Protein AF-A0A401MSL8-F1 (afdb_monomer)

Structure (mmCIF, N/CA/C/O backbone):
data_AF-A0A401MSL8-F1
#
_entry.id   AF-A0A401MSL8-F1
#
loop_
_atom_site.group_PDB
_atom_site.id
_atom_site.type_symbol
_atom_site.label_atom_id
_atom_site.label_alt_id
_atom_site.label_comp_id
_atom_site.label_asym_id
_atom_site.label_entity_id
_atom_site.label_seq_id
_atom_site.pdbx_PDB_ins_code
_atom_site.Cartn_x
_atom_site.Cartn_y
_atom_site.Cartn_z
_atom_site.occupancy
_atom_site.B_iso_or_equiv
_atom_site.auth_seq_id
_atom_site.auth_comp_id
_atom_site.auth_asym_id
_atom_site.auth_atom_id
_atom_site.pdbx_PDB_model_num
ATOM 1 N N . MET A 1 1 ? -8.091 51.962 12.876 1.00 48.59 1 MET A N 1
ATOM 2 C CA . MET A 1 1 ? -7.462 50.623 12.934 1.00 48.59 1 MET A CA 1
ATOM 3 C C . MET A 1 1 ? -8.560 49.590 12.753 1.00 48.59 1 MET A C 1
ATOM 5 O O . MET A 1 1 ? -9.440 49.524 13.599 1.00 48.59 1 MET A O 1
ATOM 9 N N . VAL A 1 2 ? -8.563 48.856 11.641 1.00 50.22 2 VAL A N 1
ATOM 10 C CA . VAL A 1 2 ? -9.509 47.748 11.429 1.00 50.22 2 VAL A CA 1
ATOM 11 C C . VAL A 1 2 ? -9.046 46.589 12.312 1.00 50.22 2 VAL A C 1
ATOM 13 O O . VAL A 1 2 ? -7.932 46.100 12.138 1.00 50.22 2 VAL A O 1
ATOM 16 N N . ARG A 1 3 ? -9.850 46.197 13.306 1.00 60.06 3 ARG A N 1
ATOM 17 C CA . ARG A 1 3 ? -9.611 44.966 14.072 1.00 60.06 3 ARG A CA 1
ATOM 18 C C . ARG A 1 3 ? -10.066 43.795 13.205 1.00 60.06 3 ARG A C 1
ATOM 20 O O . ARG A 1 3 ? -11.254 43.667 12.941 1.00 60.06 3 ARG A O 1
ATOM 27 N N . LEU A 1 4 ? -9.113 42.997 12.737 1.00 72.25 4 LEU A N 1
ATOM 28 C CA . LEU A 1 4 ? -9.381 41.724 12.071 1.00 72.25 4 LEU A CA 1
ATOM 29 C C . LEU A 1 4 ? -9.685 40.672 13.140 1.00 72.25 4 LEU A C 1
ATOM 31 O O . LEU A 1 4 ? -8.917 40.542 14.096 1.00 72.25 4 LEU A O 1
ATOM 35 N N . ASP A 1 5 ? -10.793 39.953 12.982 1.00 77.12 5 ASP A N 1
ATOM 36 C CA . ASP A 1 5 ? -11.090 38.786 13.807 1.00 77.12 5 ASP A CA 1
ATOM 37 C C . ASP A 1 5 ? -10.278 37.583 13.303 1.00 77.12 5 ASP A C 1
ATOM 39 O O . ASP A 1 5 ? -10.291 37.274 12.113 1.00 77.12 5 ASP A O 1
ATOM 43 N N . LEU A 1 6 ? -9.536 36.941 14.207 1.00 78.06 6 LEU A N 1
ATOM 44 C CA . LEU A 1 6 ? -8.686 35.770 13.944 1.00 78.06 6 LEU A CA 1
ATOM 45 C C . LEU A 1 6 ? -9.125 34.562 14.786 1.00 78.06 6 LEU A C 1
ATOM 47 O O . LEU A 1 6 ? -8.328 33.663 15.047 1.00 78.06 6 LEU A O 1
ATOM 51 N N . SER A 1 7 ? -10.379 34.549 15.240 1.00 79.25 7 SER A N 1
ATOM 52 C CA . SER A 1 7 ? -10.971 33.470 16.040 1.00 79.25 7 SER A CA 1
ATOM 53 C C . SER A 1 7 ? -10.925 32.095 15.356 1.00 79.25 7 SER A C 1
ATOM 55 O O . SER A 1 7 ? -10.785 31.084 16.041 1.00 79.25 7 SER A O 1
ATOM 57 N N . PHE A 1 8 ? -10.958 32.058 14.021 1.00 79.38 8 PHE A N 1
ATOM 58 C CA . PHE A 1 8 ? -10.880 30.838 13.205 1.00 79.38 8 PHE A CA 1
ATOM 59 C C . PHE A 1 8 ? -9.462 30.243 13.093 1.00 79.38 8 PHE A C 1
ATOM 61 O O . PHE A 1 8 ? -9.275 29.164 12.541 1.00 79.38 8 PHE A O 1
ATOM 68 N N . VAL A 1 9 ? -8.433 30.940 13.585 1.00 81.38 9 VAL A N 1
ATOM 69 C CA . VAL A 1 9 ? -7.034 30.570 13.349 1.00 81.38 9 VAL A CA 1
ATOM 70 C C . VAL A 1 9 ? -6.521 29.600 14.424 1.00 81.38 9 VAL A C 1
ATOM 72 O O . VAL A 1 9 ? -6.636 29.884 15.621 1.00 81.38 9 VAL A O 1
ATOM 75 N N . PRO A 1 10 ? -5.826 28.507 14.047 1.00 80.44 10 PRO A N 1
ATOM 76 C CA . PRO A 1 10 ? -5.174 27.630 15.013 1.00 80.44 10 PRO A CA 1
ATOM 77 C C . PRO A 1 10 ? -4.158 28.377 15.889 1.00 80.44 10 PRO A C 1
ATOM 79 O O . PRO A 1 10 ? -3.337 29.160 15.406 1.00 80.44 10 PRO A O 1
ATOM 82 N N . LYS A 1 11 ? -4.125 28.068 17.193 1.00 79.25 11 LYS A N 1
ATOM 83 C CA . LYS A 1 11 ? -3.260 28.749 18.183 1.00 79.25 11 LYS A CA 1
ATOM 84 C C . LYS A 1 11 ? -1.768 28.769 17.815 1.00 79.25 11 LYS A C 1
ATOM 86 O O . LYS A 1 11 ? -1.044 29.666 18.246 1.00 79.25 11 LYS A O 1
ATOM 91 N N . MET A 1 12 ? -1.299 27.795 17.032 1.00 79.94 12 MET A N 1
ATOM 92 C CA . MET A 1 12 ? 0.085 27.742 16.546 1.00 79.94 12 MET A CA 1
ATOM 93 C C . MET A 1 12 ? 0.407 28.871 15.559 1.00 79.94 12 MET A C 1
ATOM 95 O O . MET A 1 12 ? 1.480 29.464 15.647 1.00 79.94 12 MET A O 1
ATOM 99 N N . TRP A 1 13 ? -0.530 29.220 14.675 1.00 82.75 13 TRP A N 1
ATOM 100 C CA . TRP A 1 13 ? -0.355 30.282 13.684 1.00 82.75 13 TRP A CA 1
ATOM 101 C C . TRP A 1 13 ? -0.379 31.676 14.308 1.00 82.75 13 TRP A C 1
ATOM 103 O O . TRP A 1 13 ? 0.404 32.534 13.903 1.00 82.75 13 TRP A O 1
ATOM 113 N N . LEU A 1 14 ? -1.190 31.887 15.352 1.00 80.38 14 LEU A N 1
ATOM 114 C CA . LEU A 1 14 ? -1.257 33.170 16.064 1.00 80.38 14 LEU A CA 1
ATOM 115 C C . LEU A 1 14 ? 0.124 33.628 16.566 1.00 80.38 14 LEU A C 1
ATOM 117 O O . LEU A 1 14 ? 0.449 34.809 16.483 1.00 80.38 14 LEU A O 1
ATOM 121 N N . LYS A 1 15 ? 0.987 32.703 17.006 1.00 79.31 15 LYS A N 1
ATOM 122 C CA . LYS A 1 15 ? 2.356 33.023 17.461 1.00 79.31 15 LYS A CA 1
ATOM 123 C C . LYS A 1 15 ? 3.287 33.506 16.343 1.00 79.31 15 LYS A C 1
ATOM 125 O O . LYS A 1 15 ? 4.283 34.166 16.632 1.00 79.31 15 LYS A O 1
ATOM 130 N N . THR A 1 16 ? 2.993 33.143 15.100 1.00 81.06 16 THR A N 1
ATOM 131 C CA . THR A 1 16 ? 3.842 33.395 13.926 1.00 81.06 16 THR A CA 1
ATOM 132 C C . THR A 1 16 ? 3.355 34.601 13.123 1.00 81.06 16 THR A C 1
ATOM 134 O O . THR A 1 16 ? 4.139 35.277 12.462 1.00 81.06 16 THR A O 1
ATOM 137 N N . VAL A 1 17 ? 2.053 34.883 13.179 1.00 81.19 17 VAL A N 1
ATOM 138 C CA . VAL A 1 17 ? 1.407 35.945 12.403 1.00 81.19 17 VAL A CA 1
ATOM 139 C C . VAL A 1 17 ? 1.597 37.327 13.041 1.00 81.19 17 VAL A C 1
ATOM 141 O O . VAL A 1 17 ? 1.712 38.316 12.314 1.00 81.19 17 VAL A O 1
ATOM 144 N N . TYR A 1 18 ? 1.688 37.418 14.372 1.00 80.88 18 TYR A N 1
ATOM 145 C CA . TYR A 1 18 ? 2.034 38.669 15.054 1.00 80.88 18 TYR A CA 1
ATOM 146 C C . TYR A 1 18 ? 3.541 38.943 15.008 1.00 80.88 18 TYR A C 1
ATOM 148 O O . TYR A 1 18 ? 4.363 38.064 15.270 1.00 80.88 18 TYR A O 1
ATOM 156 N N . SER A 1 19 ? 3.909 40.191 14.708 1.00 75.19 19 SER A N 1
ATOM 157 C CA . SER A 1 19 ? 5.300 40.639 14.763 1.00 75.19 19 SER A CA 1
ATOM 158 C C . SER A 1 19 ? 5.809 40.641 16.204 1.00 75.19 19 SER A C 1
ATOM 160 O O . SER A 1 19 ? 5.165 41.183 17.102 1.00 75.19 19 SER A O 1
ATOM 162 N N . ARG A 1 20 ? 7.000 40.070 16.421 1.00 70.12 20 ARG A N 1
ATOM 163 C CA . ARG A 1 20 ? 7.704 40.136 17.714 1.00 70.12 20 ARG A CA 1
ATOM 164 C C . ARG A 1 20 ? 8.307 41.516 17.981 1.00 70.12 20 ARG A C 1
ATOM 166 O O . ARG A 1 20 ? 8.498 41.880 19.133 1.00 70.12 20 ARG A O 1
ATOM 173 N N . GLU A 1 21 ? 8.607 42.263 16.921 1.00 69.75 21 GLU A N 1
ATOM 174 C CA . GLU A 1 21 ? 9.302 43.555 16.983 1.00 69.75 21 GLU A CA 1
ATOM 175 C C . GLU A 1 21 ? 8.329 44.734 17.124 1.00 69.75 21 GLU A C 1
ATOM 177 O O . GLU A 1 21 ? 8.700 45.792 17.621 1.00 69.75 21 GLU A O 1
ATOM 182 N N . GLN A 1 22 ? 7.072 44.554 16.703 1.00 70.81 22 GLN A N 1
ATOM 183 C CA . GLN A 1 22 ? 6.029 45.581 16.753 1.00 70.81 22 GLN A CA 1
ATOM 184 C C . GLN A 1 22 ? 4.733 44.990 17.326 1.00 70.81 22 GLN A C 1
ATOM 186 O O . GLN A 1 22 ? 3.963 44.363 16.589 1.00 70.81 22 GLN A O 1
ATOM 191 N N . PRO A 1 23 ? 4.475 45.180 18.635 1.00 66.50 23 PRO A N 1
ATOM 192 C CA . PRO A 1 23 ? 3.291 44.646 19.297 1.00 66.50 23 PRO A CA 1
ATOM 193 C C . PRO A 1 23 ? 2.007 45.123 18.606 1.00 66.50 23 PRO A C 1
ATOM 195 O O . PRO A 1 23 ? 1.761 46.320 18.485 1.00 66.50 23 PRO A O 1
ATOM 198 N N . GLY A 1 24 ? 1.184 44.178 18.143 1.00 69.44 24 GLY A N 1
ATOM 199 C CA . GLY A 1 24 ? -0.101 44.460 17.493 1.00 69.44 24 GLY A CA 1
ATOM 200 C C . GLY A 1 24 ? -0.063 44.597 15.966 1.00 69.44 24 GLY A C 1
ATOM 201 O O . GLY A 1 24 ? -1.125 44.740 15.362 1.00 69.44 24 GLY A O 1
ATOM 202 N N . MET A 1 25 ? 1.109 44.501 15.325 1.00 76.00 25 MET A N 1
ATOM 203 C CA . MET A 1 25 ? 1.209 44.451 13.862 1.00 76.00 25 MET A CA 1
ATOM 204 C C . MET A 1 25 ? 1.305 43.021 13.321 1.00 76.00 25 MET A C 1
ATOM 206 O O . MET A 1 25 ? 2.023 42.179 13.860 1.00 76.00 25 MET A O 1
ATOM 210 N N . LEU A 1 26 ? 0.592 42.759 12.222 1.00 81.00 26 LEU A N 1
ATOM 211 C CA . LEU A 1 26 ? 0.591 41.473 11.522 1.00 81.00 26 LEU A CA 1
ATOM 212 C C . LEU A 1 26 ? 1.710 41.434 10.475 1.00 81.00 26 LEU A C 1
ATOM 214 O O . LEU A 1 26 ? 1.871 42.367 9.684 1.00 81.00 26 LEU A O 1
ATOM 218 N N . VAL A 1 27 ? 2.453 40.329 10.413 1.00 84.69 27 VAL A N 1
ATOM 219 C CA . VAL A 1 27 ? 3.421 40.097 9.338 1.00 84.69 27 VAL A CA 1
ATOM 220 C C . VAL A 1 27 ? 2.672 39.589 8.111 1.00 84.69 27 VAL A C 1
ATOM 222 O O . VAL A 1 27 ? 2.311 38.416 8.034 1.00 84.69 27 VAL A O 1
ATOM 225 N N . ARG A 1 28 ? 2.477 40.470 7.124 1.00 83.06 28 ARG A N 1
ATOM 226 C CA . ARG A 1 28 ? 1.664 40.218 5.921 1.00 83.06 28 ARG A CA 1
ATOM 227 C C . ARG A 1 28 ? 1.914 38.857 5.259 1.00 83.06 28 ARG A C 1
ATOM 229 O O . ARG A 1 28 ? 0.960 38.145 4.989 1.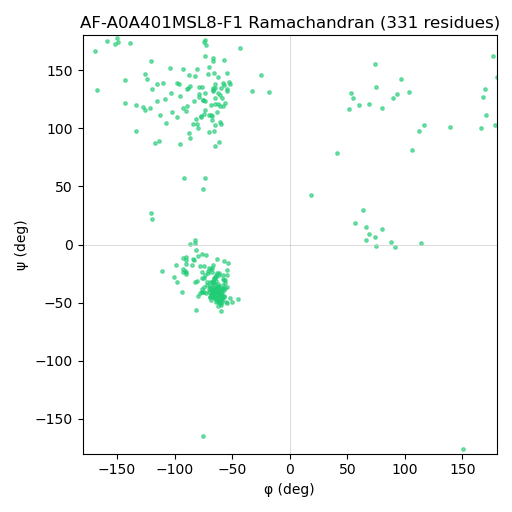00 83.06 28 ARG A O 1
ATOM 236 N N . ARG A 1 29 ? 3.177 38.467 5.050 1.00 85.88 29 ARG A N 1
ATOM 237 C CA . ARG A 1 29 ? 3.521 37.179 4.410 1.00 85.88 29 ARG A CA 1
ATOM 238 C C . ARG A 1 29 ? 3.040 35.963 5.207 1.00 85.88 29 ARG A C 1
ATOM 240 O O . ARG A 1 29 ? 2.562 35.001 4.620 1.00 85.88 29 ARG A O 1
ATOM 247 N N . HIS A 1 30 ? 3.165 36.007 6.533 1.00 85.31 30 HIS A N 1
ATOM 248 C CA . HIS A 1 30 ? 2.724 34.915 7.404 1.00 85.31 30 HIS A CA 1
ATOM 249 C C . HIS A 1 30 ? 1.203 34.892 7.522 1.00 85.31 30 HIS A C 1
ATOM 251 O O . HIS A 1 30 ? 0.615 33.819 7.538 1.00 85.31 30 HIS A O 1
ATOM 257 N N . PHE A 1 31 ? 0.574 36.068 7.552 1.00 85.88 31 PHE A N 1
ATOM 258 C CA . PHE A 1 31 ? -0.877 36.191 7.516 1.00 85.88 31 PHE A CA 1
ATOM 259 C C . PHE A 1 31 ? -1.464 35.618 6.218 1.00 85.88 31 PHE A C 1
ATOM 261 O O . PHE A 1 31 ? -2.360 34.789 6.280 1.00 85.88 31 PHE A O 1
ATOM 268 N N . GLU A 1 32 ? -0.929 35.990 5.052 1.00 88.81 32 GLU A N 1
ATOM 269 C CA . GLU A 1 32 ? -1.379 35.456 3.758 1.00 88.81 32 GLU A CA 1
ATOM 270 C C . GLU A 1 32 ? -1.212 33.928 3.697 1.00 88.81 32 GLU A C 1
ATOM 272 O O . GLU A 1 32 ? -2.160 33.223 3.363 1.00 88.81 32 GLU A O 1
ATOM 277 N N . ALA A 1 33 ? -0.047 33.401 4.097 1.00 87.69 33 ALA A N 1
ATOM 278 C CA . ALA A 1 33 ? 0.193 31.956 4.140 1.00 87.69 33 ALA A CA 1
ATOM 279 C C . ALA A 1 33 ? -0.773 31.223 5.087 1.00 87.69 33 ALA A C 1
ATOM 281 O O . ALA A 1 33 ? -1.278 30.157 4.744 1.00 87.69 33 ALA A O 1
ATOM 282 N N . MET A 1 34 ? -1.061 31.810 6.250 1.00 88.44 34 MET A N 1
ATOM 283 C CA . MET A 1 34 ? -2.032 31.283 7.206 1.00 88.44 34 MET A CA 1
ATOM 284 C C . MET A 1 34 ? -3.447 31.260 6.621 1.00 88.44 34 MET A C 1
ATOM 286 O O . MET A 1 34 ? -4.126 30.246 6.751 1.00 88.44 34 MET A O 1
ATOM 290 N N . VAL A 1 35 ? -3.895 32.347 5.979 1.00 88.50 35 VAL A N 1
ATOM 291 C CA . VAL A 1 35 ? -5.228 32.412 5.358 1.00 88.50 35 VAL A CA 1
ATOM 292 C C . VAL A 1 35 ? -5.367 31.334 4.286 1.00 88.50 35 VAL A C 1
ATOM 294 O O . VAL A 1 35 ? -6.367 30.625 4.278 1.00 88.50 35 VAL A O 1
ATOM 297 N N . PHE A 1 36 ? -4.359 31.158 3.425 1.00 89.50 36 PHE A N 1
ATOM 298 C CA . PHE A 1 36 ? -4.385 30.095 2.417 1.00 89.50 36 PHE A CA 1
ATOM 299 C C . PHE A 1 36 ? -4.369 28.699 3.036 1.00 89.50 36 PHE A C 1
ATOM 301 O O . PHE A 1 36 ? -5.084 27.831 2.553 1.00 89.50 36 PHE A O 1
ATOM 308 N N . ALA A 1 37 ? -3.599 28.480 4.104 1.00 86.69 37 ALA A N 1
ATOM 309 C CA . ALA A 1 37 ? -3.594 27.198 4.801 1.00 86.69 37 ALA A CA 1
ATOM 310 C C . ALA A 1 37 ? -4.971 26.879 5.401 1.00 86.69 37 ALA A C 1
ATOM 312 O O . ALA A 1 37 ? -5.471 25.781 5.194 1.00 86.69 37 ALA A O 1
ATOM 313 N N . CYS A 1 38 ? -5.609 27.845 6.071 1.00 86.31 38 CYS A N 1
ATOM 314 C CA . CYS A 1 38 ? -6.959 27.656 6.608 1.00 86.31 38 CYS A CA 1
ATOM 315 C C . CYS A 1 38 ? -7.956 27.396 5.473 1.00 86.31 38 CYS A C 1
ATOM 317 O O . CYS A 1 38 ? -8.695 26.429 5.534 1.00 86.31 38 CYS A O 1
ATOM 319 N N . LEU A 1 39 ? -7.919 28.183 4.393 1.00 88.69 39 LEU A N 1
ATOM 320 C CA . LEU A 1 39 ? -8.809 27.988 3.246 1.00 88.69 39 LEU A CA 1
ATOM 321 C C . LEU A 1 39 ? -8.661 26.598 2.613 1.00 88.69 39 LEU A C 1
ATOM 323 O O . LEU A 1 39 ? -9.658 25.999 2.233 1.00 88.69 39 LEU A O 1
ATOM 327 N N . VAL A 1 40 ? -7.435 26.087 2.483 1.00 87.44 40 VAL A N 1
ATOM 328 C CA . VAL A 1 40 ? -7.197 24.737 1.951 1.00 87.44 40 VAL A CA 1
ATOM 329 C C . VAL A 1 40 ? -7.819 23.673 2.851 1.00 87.44 40 VAL A C 1
ATOM 331 O O . VAL A 1 40 ? -8.396 22.724 2.330 1.00 87.44 40 VAL A O 1
ATOM 334 N N . GLU A 1 41 ? -7.731 23.831 4.169 1.00 84.44 41 GLU A N 1
ATOM 335 C CA . GLU A 1 41 ? -8.361 22.904 5.112 1.00 84.44 41 GLU A CA 1
ATOM 336 C C . GLU A 1 41 ? -9.892 22.997 5.059 1.00 84.44 41 GLU A C 1
ATOM 338 O O . GLU A 1 41 ? -10.548 21.973 4.925 1.00 84.44 41 GLU A O 1
ATOM 343 N N . GLU A 1 42 ? -10.475 24.195 5.016 1.00 84.69 42 GLU A N 1
ATOM 344 C CA . GLU A 1 42 ? -11.933 24.362 4.885 1.00 84.69 42 GLU A CA 1
ATOM 345 C C . GLU A 1 42 ? -12.478 23.802 3.555 1.00 84.69 42 GLU A C 1
ATOM 347 O O . GLU A 1 42 ? -13.557 23.212 3.510 1.00 84.69 42 GLU A O 1
ATOM 352 N N . LEU A 1 43 ? -11.715 23.939 2.462 1.00 85.44 43 LEU A N 1
ATOM 353 C CA . LEU A 1 43 ? -12.036 23.320 1.168 1.00 85.44 43 LEU A CA 1
ATOM 354 C C . LEU A 1 43 ? -11.959 21.790 1.226 1.00 85.44 43 LEU A C 1
ATOM 356 O O . LEU A 1 43 ? -12.706 21.113 0.524 1.00 85.44 43 LEU A O 1
ATOM 360 N N . ARG A 1 44 ? -11.048 21.238 2.033 1.00 81.62 44 ARG A N 1
ATOM 361 C CA . ARG A 1 44 ? -10.915 19.789 2.244 1.00 81.62 44 ARG A CA 1
ATOM 362 C C . ARG A 1 44 ? -12.028 19.233 3.123 1.00 81.62 44 ARG A C 1
ATOM 364 O O . ARG A 1 44 ? -12.541 18.164 2.814 1.00 81.62 44 ARG A O 1
ATOM 371 N N . CYS A 1 45 ? -12.411 19.954 4.175 1.00 80.56 45 CYS A N 1
ATOM 372 C CA . CYS A 1 45 ? -13.536 19.602 5.042 1.00 80.56 45 CYS A CA 1
ATOM 373 C C . CYS A 1 45 ? -14.888 19.719 4.320 1.00 80.56 45 CYS A C 1
ATOM 375 O O . CYS A 1 45 ? -15.862 19.097 4.737 1.00 80.56 45 CYS A O 1
ATOM 377 N N . GLY A 1 46 ? -14.947 20.485 3.225 1.00 77.62 46 GLY A N 1
ATOM 378 C CA . GLY A 1 46 ? -16.176 20.729 2.470 1.00 77.62 46 GLY A CA 1
ATOM 379 C C . GLY A 1 46 ? -17.073 21.804 3.090 1.00 77.62 46 GLY A C 1
ATOM 380 O O . GLY A 1 46 ? -18.227 21.928 2.681 1.00 77.62 46 GLY A O 1
ATOM 381 N N . ASP A 1 47 ? -16.549 22.578 4.048 1.00 82.06 47 ASP A N 1
ATOM 382 C CA . ASP A 1 47 ? -17.220 23.729 4.670 1.00 82.06 47 ASP A CA 1
ATOM 383 C C . ASP A 1 47 ? -17.210 24.956 3.744 1.00 82.06 47 ASP A C 1
ATOM 385 O O . ASP A 1 47 ? -18.120 25.789 3.761 1.00 82.06 47 ASP A O 1
ATOM 389 N N . VAL A 1 48 ? -16.193 25.048 2.880 1.00 86.44 48 VAL A N 1
ATOM 390 C CA . VAL A 1 48 ? -16.115 26.025 1.791 1.00 86.44 48 VAL A CA 1
ATOM 391 C C . VAL A 1 48 ? -16.152 25.287 0.461 1.00 86.44 48 VAL A C 1
ATOM 393 O O . VAL A 1 48 ? -15.479 24.279 0.274 1.00 86.44 48 VAL A O 1
ATOM 396 N N . ALA A 1 49 ? -16.904 25.831 -0.492 1.00 85.75 49 ALA A N 1
ATOM 397 C CA . ALA A 1 49 ? -16.985 25.315 -1.849 1.00 85.75 49 ALA A CA 1
ATOM 398 C C . ALA A 1 49 ? -16.631 26.400 -2.869 1.00 85.75 49 ALA A C 1
ATOM 400 O O . ALA A 1 49 ? -17.002 27.571 -2.730 1.00 85.75 49 ALA A O 1
ATOM 401 N N . VAL A 1 50 ? -15.942 26.002 -3.936 1.00 86.06 50 VAL A N 1
ATOM 402 C CA . VAL A 1 50 ? -15.659 26.860 -5.086 1.00 86.06 50 VAL A CA 1
ATOM 403 C C . VAL A 1 50 ? -16.753 26.663 -6.126 1.00 86.06 50 VAL A C 1
ATOM 405 O O . VAL A 1 50 ? -16.929 25.583 -6.691 1.00 86.06 50 VAL A O 1
ATOM 408 N N . ILE A 1 51 ? -17.490 27.735 -6.411 1.00 85.62 51 ILE A N 1
ATOM 409 C CA . ILE A 1 51 ? -18.559 27.721 -7.413 1.00 85.62 51 ILE A CA 1
ATOM 410 C C . ILE A 1 51 ? -17.965 27.356 -8.782 1.00 85.62 51 ILE A C 1
ATOM 412 O O . ILE A 1 51 ? -17.120 28.075 -9.311 1.00 85.62 51 ILE A O 1
ATOM 416 N N . GLY A 1 52 ? -18.436 26.249 -9.362 1.00 81.44 52 GLY A N 1
ATOM 417 C CA . GLY A 1 52 ? -18.007 25.761 -10.676 1.00 81.44 52 GLY A CA 1
ATOM 418 C C . GLY A 1 52 ? -16.784 24.837 -10.668 1.00 81.44 52 GLY A C 1
ATOM 419 O O . GLY A 1 52 ? -16.357 24.425 -11.743 1.00 81.44 52 GLY A O 1
ATOM 420 N N . ALA A 1 53 ? -16.224 24.499 -9.501 1.00 81.56 53 ALA A N 1
ATOM 421 C CA . ALA A 1 53 ? -15.217 23.445 -9.391 1.00 81.56 53 ALA A CA 1
ATOM 422 C C . ALA A 1 53 ? -15.875 22.056 -9.330 1.00 81.56 53 ALA A C 1
ATOM 424 O O . ALA A 1 53 ? -16.943 21.910 -8.739 1.00 81.56 53 ALA A O 1
ATOM 425 N N . GLU A 1 54 ? -15.225 21.046 -9.915 1.00 73.56 54 GLU A N 1
ATOM 426 C CA . GLU A 1 54 ? -15.643 19.639 -9.793 1.00 73.56 54 GLU A CA 1
ATOM 427 C C . GLU A 1 54 ? -15.147 19.041 -8.466 1.00 73.56 54 GLU A C 1
ATOM 429 O O . GLU A 1 54 ? -15.958 18.626 -7.647 1.00 73.56 54 GLU A O 1
ATOM 434 N N . ASP A 1 55 ? -13.834 19.088 -8.206 1.00 74.56 55 ASP A N 1
ATOM 435 C CA . ASP A 1 55 ? -13.219 18.447 -7.027 1.00 74.56 55 ASP A CA 1
ATOM 436 C C . ASP A 1 55 ? -13.467 19.188 -5.697 1.00 74.56 55 ASP A C 1
ATOM 438 O O . ASP A 1 55 ? -13.494 18.572 -4.638 1.00 74.56 55 ASP A O 1
ATOM 442 N N . TYR A 1 56 ? -13.643 20.514 -5.744 1.00 79.19 56 TYR A N 1
ATOM 443 C CA . TYR A 1 56 ? -13.893 21.378 -4.573 1.00 79.19 56 TYR A CA 1
ATOM 444 C C . TYR A 1 56 ? -15.229 22.122 -4.695 1.00 79.19 56 TYR A C 1
ATOM 446 O O . TYR A 1 56 ? -15.379 23.254 -4.227 1.00 79.19 56 TYR A O 1
ATOM 454 N N . GLY A 1 57 ? -16.164 21.530 -5.436 1.00 81.56 57 GLY A N 1
ATOM 455 C CA . GLY A 1 57 ? -17.504 22.061 -5.626 1.00 81.56 57 GLY A CA 1
ATOM 456 C C . GLY A 1 57 ? -18.383 21.892 -4.391 1.00 81.56 57 GLY A C 1
ATOM 457 O O . GLY A 1 57 ? -18.008 21.288 -3.390 1.00 81.56 57 GLY A O 1
ATOM 458 N N . ASP A 1 58 ? -19.594 22.431 -4.479 1.00 82.12 58 ASP A N 1
ATOM 459 C CA . ASP A 1 58 ? -20.623 22.226 -3.464 1.00 82.12 58 ASP A CA 1
ATOM 460 C C . ASP A 1 58 ? -21.112 20.772 -3.525 1.00 82.12 58 ASP A C 1
ATOM 462 O O . ASP A 1 58 ? -21.955 20.415 -4.355 1.00 82.12 58 ASP A O 1
ATOM 466 N N . TRP A 1 59 ? -20.551 19.928 -2.659 1.00 79.19 59 TRP A N 1
ATOM 467 C CA . TRP A 1 59 ? -20.848 18.498 -2.603 1.00 79.19 59 TRP A CA 1
ATOM 468 C C . TRP A 1 59 ? -22.321 18.220 -2.277 1.00 79.19 59 TRP A C 1
ATOM 470 O O . TRP A 1 59 ? -22.852 17.188 -2.687 1.00 79.19 59 TRP A O 1
ATOM 480 N N . THR A 1 60 ? -23.027 19.150 -1.619 1.00 79.50 60 THR A N 1
ATOM 481 C CA . THR A 1 60 ? -24.457 18.983 -1.311 1.00 79.50 60 THR A CA 1
ATOM 482 C C . THR A 1 60 ? -25.312 18.926 -2.576 1.00 79.50 60 THR A C 1
ATOM 484 O O . THR A 1 60 ? -26.337 18.249 -2.598 1.00 79.50 60 THR A O 1
ATOM 487 N N . ARG A 1 61 ? -24.853 19.539 -3.676 1.00 80.69 61 ARG A N 1
ATOM 488 C CA . ARG A 1 61 ? -25.506 19.449 -4.994 1.00 80.69 61 ARG A CA 1
ATOM 489 C C . ARG A 1 61 ? -25.302 18.104 -5.679 1.00 80.69 61 ARG A C 1
ATOM 491 O O . ARG A 1 61 ? -26.027 17.797 -6.621 1.00 80.69 61 ARG A O 1
ATOM 498 N N . MET A 1 62 ? -24.310 17.329 -5.244 1.00 76.62 62 MET A N 1
ATOM 499 C CA . MET A 1 62 ? -24.075 15.968 -5.730 1.00 76.62 62 MET A CA 1
ATOM 500 C C . MET A 1 62 ? -24.954 14.943 -5.007 1.00 76.62 62 MET A C 1
ATOM 502 O O . MET A 1 62 ? -25.064 13.804 -5.461 1.00 76.62 62 MET A O 1
ATOM 506 N N . LEU A 1 63 ? -25.586 15.329 -3.894 1.00 82.38 63 LEU A N 1
ATOM 507 C CA . LEU A 1 63 ? -26.533 14.482 -3.186 1.00 82.38 63 LEU A CA 1
ATOM 508 C C . LEU A 1 63 ? -27.911 14.512 -3.848 1.00 82.38 63 LEU A C 1
ATOM 510 O O . LEU A 1 63 ? -28.341 15.504 -4.437 1.00 82.38 63 LEU A O 1
ATOM 514 N N . LEU A 1 64 ? -28.634 13.404 -3.705 1.00 83.56 64 LEU A N 1
ATOM 515 C CA . LEU A 1 64 ? -30.045 13.346 -4.059 1.00 83.56 64 LEU A CA 1
ATOM 516 C C . LEU A 1 64 ? -30.849 14.256 -3.113 1.00 83.56 64 LEU A C 1
ATOM 518 O O . LEU A 1 64 ? -30.672 14.157 -1.894 1.00 83.56 64 LEU A O 1
ATOM 522 N N . PRO A 1 65 ? -31.757 15.096 -3.645 1.00 87.31 65 PRO A N 1
ATOM 523 C CA . PRO A 1 65 ? -32.692 15.856 -2.824 1.00 87.31 65 PRO A CA 1
ATOM 524 C C . PRO A 1 65 ? -33.485 14.936 -1.896 1.00 87.31 65 PRO A C 1
ATOM 526 O O . PRO A 1 65 ? -33.798 13.794 -2.257 1.00 87.31 65 PRO A O 1
ATOM 529 N N . TRP A 1 66 ? -33.829 15.435 -0.709 1.00 85.00 66 TRP A N 1
ATOM 530 C CA . TRP A 1 66 ? -34.485 14.630 0.322 1.00 85.00 66 TRP A CA 1
ATOM 531 C C . TRP A 1 66 ? -35.802 14.016 -0.168 1.00 85.00 66 TRP A C 1
ATOM 533 O O . TRP A 1 66 ? -36.083 12.853 0.111 1.00 85.00 66 TRP A O 1
ATOM 543 N N . GLU A 1 67 ? -36.537 14.740 -1.012 1.00 88.56 67 GLU A N 1
ATOM 544 C CA . GLU A 1 67 ? -37.802 14.313 -1.615 1.00 88.56 6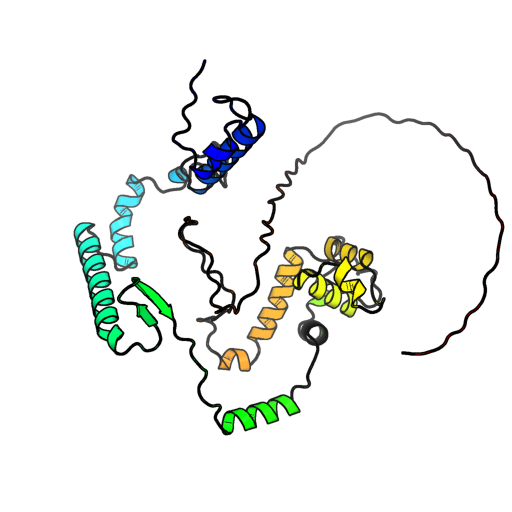7 GLU A CA 1
ATOM 545 C C . GLU A 1 67 ? -37.645 13.062 -2.498 1.00 88.56 67 GLU A C 1
ATOM 547 O O . GLU A 1 67 ? -38.587 12.293 -2.678 1.00 88.56 67 GLU A O 1
ATOM 552 N N . GLN A 1 68 ? -36.450 12.835 -3.057 1.00 87.75 68 GLN A N 1
ATOM 553 C CA . GLN A 1 68 ? -36.131 11.633 -3.835 1.00 87.75 68 GLN A CA 1
ATOM 554 C C . GLN A 1 68 ? -35.550 10.503 -2.973 1.00 87.75 68 GLN A C 1
ATOM 556 O O . GLN A 1 68 ? -35.611 9.335 -3.373 1.00 87.75 68 GLN A O 1
ATOM 561 N N . CYS A 1 69 ? -34.974 10.838 -1.817 1.00 85.06 69 CYS A N 1
ATOM 562 C CA . CYS A 1 69 ? -34.399 9.892 -0.861 1.00 85.06 69 CYS A CA 1
ATOM 563 C C . CYS A 1 69 ? -35.471 9.220 0.001 1.00 85.06 69 CYS A C 1
ATOM 565 O O . CYS A 1 69 ? -35.444 8.001 0.160 1.00 85.06 69 CYS A O 1
ATOM 567 N N . GLU A 1 70 ? -36.434 9.992 0.510 1.00 87.25 70 GLU A N 1
ATOM 568 C CA . GLU A 1 70 ? -37.500 9.527 1.404 1.00 87.25 70 GLU A CA 1
ATOM 569 C C . GLU A 1 70 ? -38.243 8.271 0.898 1.00 87.25 70 GLU A C 1
ATOM 571 O O . GLU A 1 70 ? -38.295 7.286 1.640 1.00 87.25 70 GLU A O 1
ATOM 576 N N . PRO A 1 71 ? -38.721 8.192 -0.365 1.00 89.50 71 PRO A N 1
ATOM 577 C CA . PRO A 1 71 ? -39.403 6.989 -0.849 1.00 89.50 71 PRO A CA 1
ATOM 578 C C . PRO A 1 71 ? -38.477 5.771 -1.002 1.00 89.50 71 PRO A C 1
ATOM 580 O O . PRO A 1 71 ? -38.953 4.637 -1.028 1.00 89.50 71 PRO A O 1
ATOM 583 N N . LYS A 1 72 ? -37.158 5.974 -1.119 1.00 87.38 72 LYS A N 1
ATOM 584 C CA . LYS A 1 72 ? -36.163 4.897 -1.278 1.00 87.38 72 LYS A CA 1
ATOM 585 C C . LYS A 1 72 ? -35.616 4.391 0.057 1.00 87.38 72 LYS A C 1
ATOM 587 O O . LYS A 1 72 ? -35.038 3.306 0.094 1.00 87.38 72 LYS A O 1
ATOM 592 N N . LEU A 1 73 ? -35.804 5.150 1.137 1.00 85.00 73 LEU A N 1
ATOM 593 C CA . LEU A 1 73 ? -35.211 4.877 2.444 1.00 85.00 73 LEU A CA 1
ATOM 594 C C . LEU A 1 73 ? -35.627 3.510 2.998 1.00 85.00 73 LEU A C 1
ATOM 596 O O . LEU A 1 73 ? -34.772 2.748 3.436 1.00 85.00 73 LEU A O 1
ATOM 600 N N . ALA A 1 74 ? -36.915 3.165 2.913 1.00 85.31 74 ALA A N 1
ATOM 601 C CA . ALA A 1 74 ? -37.418 1.882 3.404 1.00 85.31 74 ALA A CA 1
ATOM 602 C C . ALA A 1 74 ? -36.765 0.686 2.686 1.00 85.31 74 ALA A C 1
ATOM 604 O O . ALA A 1 74 ? -36.334 -0.264 3.335 1.00 85.31 74 ALA A O 1
ATOM 605 N N . GLY A 1 75 ? -36.627 0.764 1.357 1.00 87.81 75 GLY A N 1
ATOM 606 C CA . GLY A 1 75 ? -35.967 -0.277 0.564 1.00 87.81 75 GLY A CA 1
ATOM 607 C C . GLY A 1 75 ? -34.465 -0.374 0.837 1.00 87.81 75 GLY A C 1
ATOM 608 O O . GLY A 1 75 ? -33.921 -1.473 0.885 1.00 87.81 75 GLY A O 1
ATOM 609 N N . PHE A 1 76 ? -33.793 0.759 1.067 1.00 86.19 76 PHE A N 1
ATOM 610 C CA . PHE A 1 76 ? -32.387 0.770 1.470 1.00 86.19 76 PHE A CA 1
ATOM 611 C C . PHE A 1 76 ? -32.185 0.143 2.855 1.00 86.19 76 PHE A C 1
ATOM 613 O O . PHE A 1 76 ? -31.284 -0.676 3.022 1.00 86.19 76 PHE A O 1
ATOM 620 N N . CYS A 1 77 ? -33.025 0.493 3.835 1.00 86.94 77 CYS A N 1
ATOM 621 C CA . CYS A 1 77 ? -32.952 -0.083 5.175 1.00 86.94 77 CYS A CA 1
ATOM 622 C C . CYS A 1 77 ? -33.140 -1.604 5.143 1.00 86.94 77 CYS A C 1
ATOM 624 O O . CYS A 1 77 ? -32.362 -2.308 5.777 1.00 86.94 77 CYS A O 1
ATOM 626 N N . ASP A 1 78 ? -34.085 -2.116 4.353 1.00 87.19 78 ASP A N 1
ATOM 627 C CA . ASP A 1 78 ? -34.289 -3.560 4.192 1.00 87.19 78 ASP A CA 1
ATOM 628 C C . ASP A 1 78 ? -33.059 -4.252 3.570 1.00 87.19 78 ASP A C 1
ATOM 630 O O . ASP A 1 78 ? -32.519 -5.204 4.134 1.00 87.19 78 ASP A O 1
ATOM 634 N N . GLN A 1 79 ? -32.518 -3.707 2.472 1.00 88.19 79 GLN A N 1
ATOM 635 C CA . GLN A 1 79 ? -31.327 -4.254 1.802 1.00 88.19 79 GLN A CA 1
ATOM 636 C C . GLN A 1 79 ? -30.066 -4.217 2.670 1.00 88.19 79 GLN A C 1
ATOM 638 O O . GLN A 1 79 ? -29.263 -5.149 2.650 1.00 88.19 79 GLN A O 1
ATOM 643 N N . ALA A 1 80 ? -29.875 -3.136 3.424 1.00 84.94 80 ALA A N 1
ATOM 644 C CA . ALA A 1 80 ? -28.737 -2.969 4.318 1.00 84.94 80 ALA A CA 1
ATOM 645 C C . ALA A 1 80 ? -28.934 -3.681 5.671 1.00 84.94 80 ALA A C 1
ATOM 647 O O . ALA A 1 80 ? -28.029 -3.684 6.510 1.00 84.94 80 ALA A O 1
ATOM 648 N N . GLY A 1 81 ? -30.115 -4.263 5.911 1.00 85.00 81 GLY A N 1
ATOM 649 C CA . GLY A 1 81 ? -30.482 -4.874 7.183 1.00 85.00 81 GLY A CA 1
ATOM 650 C C . GLY A 1 81 ? -30.532 -3.870 8.338 1.00 85.00 81 GLY A C 1
ATOM 651 O O . GLY A 1 81 ? -30.240 -4.233 9.481 1.00 85.00 81 GLY A O 1
ATOM 652 N N . PHE A 1 82 ? -30.841 -2.598 8.077 1.00 86.00 82 PHE A N 1
ATOM 653 C CA . PHE A 1 82 ? -31.051 -1.547 9.076 1.00 86.00 82 PHE A CA 1
ATOM 654 C C . PHE A 1 82 ? -32.532 -1.428 9.467 1.00 86.00 82 PHE A C 1
ATOM 656 O O . PHE A 1 82 ? -33.405 -1.713 8.652 1.00 86.00 82 PHE A O 1
ATOM 663 N N . PRO A 1 83 ? -32.859 -1.003 10.701 1.00 86.31 83 PRO A N 1
ATOM 664 C CA . PRO A 1 83 ? -34.238 -0.721 11.070 1.00 86.31 83 PRO A CA 1
ATOM 665 C C . PRO A 1 83 ? -34.752 0.482 10.272 1.00 86.31 83 PRO A C 1
ATOM 667 O O . PRO A 1 83 ? -33.991 1.399 9.957 1.00 86.31 83 PRO A O 1
ATOM 670 N N . ALA A 1 84 ? -36.046 0.489 9.957 1.00 79.75 84 ALA A N 1
ATOM 671 C CA . ALA A 1 84 ? -36.666 1.562 9.179 1.00 79.75 84 ALA A CA 1
ATOM 672 C C . ALA A 1 84 ? -36.753 2.887 9.960 1.00 79.75 84 ALA A C 1
ATOM 674 O O . ALA A 1 84 ? -36.870 3.956 9.364 1.00 79.75 84 ALA A O 1
ATOM 675 N N . THR A 1 85 ? -36.676 2.820 11.292 1.00 84.62 85 THR A N 1
ATOM 676 C CA . THR A 1 85 ? -36.883 3.959 12.186 1.00 84.62 85 THR A CA 1
ATOM 677 C C . THR A 1 85 ? -35.583 4.396 12.858 1.00 84.62 85 THR A C 1
ATOM 679 O O . THR A 1 85 ? -34.808 3.570 13.343 1.00 84.62 85 THR A O 1
ATOM 682 N N . ALA A 1 86 ? -35.361 5.711 12.966 1.00 86.44 86 ALA A N 1
ATOM 683 C CA . ALA A 1 86 ? -34.165 6.267 13.607 1.00 86.44 86 ALA A CA 1
ATOM 684 C C . ALA A 1 86 ? -34.014 5.827 15.078 1.00 86.44 86 ALA A C 1
ATOM 686 O O . ALA A 1 86 ? -32.911 5.521 15.532 1.00 86.44 86 ALA A O 1
ATOM 687 N N . SER A 1 87 ? -35.122 5.746 15.821 1.00 90.50 87 SER A N 1
ATOM 688 C CA . SER A 1 87 ? -35.134 5.260 17.207 1.00 90.50 87 SER A CA 1
ATOM 689 C C . SER A 1 87 ? -34.618 3.823 17.304 1.00 90.50 87 SER A C 1
ATOM 691 O O . SER A 1 87 ? -33.675 3.559 18.042 1.00 90.50 87 SER A O 1
ATOM 693 N N . GLU A 1 88 ? -35.163 2.908 16.508 1.00 88.94 88 GLU A N 1
ATOM 694 C CA . GLU A 1 88 ? -34.753 1.501 16.484 1.00 88.94 88 GLU A CA 1
ATOM 695 C C . GLU A 1 88 ? -33.308 1.331 16.012 1.00 88.94 88 GLU A C 1
ATOM 697 O O . GLU A 1 88 ? -32.557 0.552 16.598 1.00 88.94 88 GLU A O 1
ATOM 702 N N . PHE A 1 89 ? -32.881 2.093 14.999 1.00 88.94 89 PHE A N 1
ATOM 703 C CA . PHE A 1 89 ? -31.492 2.089 14.542 1.00 88.94 89 PHE A CA 1
ATOM 704 C C . PHE A 1 89 ? -30.533 2.490 15.668 1.00 88.94 89 PHE A C 1
ATOM 706 O O . PHE A 1 89 ? -29.544 1.798 15.911 1.00 88.94 89 PHE A O 1
ATOM 713 N N . THR A 1 90 ? -30.840 3.571 16.393 1.00 92.06 90 THR A N 1
ATOM 714 C CA . THR A 1 90 ? -29.991 4.036 17.501 1.00 92.06 90 THR A CA 1
ATOM 715 C C . THR A 1 90 ? -29.977 3.069 18.680 1.00 92.06 90 THR A C 1
ATOM 717 O O . THR A 1 90 ? -28.912 2.853 19.256 1.00 92.06 90 THR A O 1
ATOM 720 N N . VAL A 1 91 ? -31.114 2.454 19.020 1.00 94.62 91 VAL A N 1
ATOM 721 C CA . VAL A 1 91 ? -31.194 1.426 20.069 1.00 94.62 91 VAL A CA 1
ATOM 722 C C . VAL A 1 91 ? -30.341 0.222 19.689 1.00 94.62 91 VAL A C 1
ATOM 724 O O . VAL A 1 91 ? -29.430 -0.128 20.431 1.00 94.62 91 VAL A O 1
ATOM 727 N N . ARG A 1 92 ? -30.535 -0.332 18.489 1.00 91.00 92 ARG A N 1
ATOM 728 C CA . ARG A 1 92 ? -29.782 -1.500 18.020 1.00 91.00 92 ARG A CA 1
ATOM 729 C C . ARG A 1 92 ? -28.283 -1.228 17.916 1.00 91.00 92 ARG A C 1
ATOM 731 O O . ARG A 1 92 ? -27.467 -2.104 18.193 1.00 91.00 92 ARG A O 1
ATOM 738 N N . LEU A 1 93 ? -27.901 -0.023 17.492 1.00 92.00 93 LEU A N 1
ATOM 739 C CA . LEU A 1 93 ? -26.498 0.374 17.426 1.00 92.00 93 LEU A CA 1
ATOM 740 C C . LEU A 1 93 ? -25.886 0.475 18.825 1.00 92.00 93 LEU A C 1
ATOM 742 O O . LEU A 1 93 ? -24.782 -0.023 19.029 1.00 92.00 93 LEU A O 1
ATOM 746 N N . ARG A 1 94 ? -26.602 1.076 19.784 1.00 93.88 94 ARG A N 1
ATOM 747 C CA . ARG A 1 94 ? -26.169 1.126 21.186 1.00 93.88 94 ARG A CA 1
ATOM 748 C C . ARG A 1 94 ? -26.014 -0.272 21.756 1.00 93.88 94 ARG A C 1
ATOM 750 O O . ARG A 1 94 ? -24.943 -0.571 22.252 1.00 93.88 94 ARG A O 1
ATOM 757 N N . GLU A 1 95 ? -27.020 -1.127 21.607 1.00 95.00 95 GLU A N 1
ATOM 758 C CA . GLU A 1 95 ? -26.963 -2.522 22.054 1.00 95.00 95 GLU A CA 1
ATOM 759 C C . GLU A 1 95 ? -25.753 -3.240 21.462 1.00 95.00 95 GLU A C 1
ATOM 761 O O . GLU A 1 95 ? -24.945 -3.783 22.203 1.00 95.00 95 GLU A O 1
ATOM 766 N N . ARG A 1 96 ? -25.550 -3.162 20.141 1.00 92.06 96 ARG A N 1
ATOM 767 C CA . ARG A 1 96 ? -24.402 -3.793 19.481 1.00 92.06 96 ARG A CA 1
ATOM 768 C C . ARG A 1 96 ? -23.066 -3.279 20.021 1.00 92.06 96 ARG A C 1
ATOM 770 O O . ARG A 1 96 ? -22.170 -4.082 20.266 1.00 92.06 96 ARG A O 1
ATOM 777 N N . LEU A 1 97 ? -22.911 -1.963 20.173 1.00 93.50 97 LEU A N 1
ATOM 778 C CA . LEU A 1 97 ? -21.677 -1.369 20.693 1.00 93.50 97 LEU A CA 1
ATOM 779 C C . LEU A 1 97 ? -21.448 -1.742 22.160 1.00 93.50 97 LEU A C 1
ATOM 781 O O . LEU A 1 97 ? -20.324 -2.075 22.520 1.00 93.50 97 LEU A O 1
ATOM 785 N N . THR A 1 98 ? -22.501 -1.744 22.978 1.00 94.88 98 THR A N 1
ATOM 786 C CA . THR A 1 98 ? -22.451 -2.159 24.382 1.00 94.88 98 THR A CA 1
ATOM 787 C C . THR A 1 98 ? -22.091 -3.633 24.505 1.00 94.88 98 THR A C 1
ATOM 789 O O . THR A 1 98 ? -21.1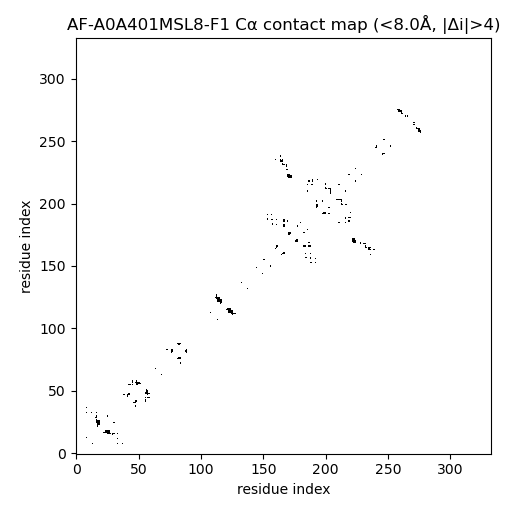53 -3.950 25.220 1.00 94.88 98 THR A O 1
ATOM 792 N N . THR A 1 99 ? -22.729 -4.530 23.749 1.00 94.81 99 THR A N 1
ATOM 793 C CA . THR A 1 99 ? -22.398 -5.962 23.761 1.00 94.81 99 THR A CA 1
ATOM 794 C C . THR A 1 99 ? -20.953 -6.214 23.338 1.00 94.81 99 THR A C 1
ATOM 796 O O . THR A 1 99 ? -20.271 -7.039 23.941 1.00 94.81 99 THR A O 1
ATOM 799 N N . ILE A 1 100 ? -20.456 -5.508 22.315 1.00 92.12 100 ILE A N 1
ATOM 800 C CA . ILE A 1 100 ? -19.050 -5.617 21.905 1.00 92.12 100 ILE A CA 1
ATOM 801 C C . ILE A 1 100 ? -18.132 -5.110 23.019 1.00 92.12 100 ILE A C 1
ATOM 803 O O . ILE A 1 100 ? -17.164 -5.794 23.336 1.00 92.12 100 ILE A O 1
ATOM 807 N N . ALA A 1 101 ? -18.438 -3.960 23.623 1.00 90.38 101 ALA A N 1
ATOM 808 C CA . ALA A 1 101 ? -17.658 -3.416 24.731 1.00 90.38 101 ALA A CA 1
ATOM 809 C C . ALA A 1 101 ? -17.615 -4.392 25.915 1.00 90.38 101 ALA A C 1
ATOM 811 O O . ALA A 1 101 ? -16.533 -4.747 26.359 1.00 90.38 101 ALA A O 1
ATOM 812 N N . GLU A 1 102 ? -18.762 -4.926 26.338 1.00 93.50 102 GLU A N 1
ATOM 813 C CA . GLU A 1 102 ? -18.860 -5.925 27.409 1.00 93.50 102 GLU A CA 1
ATOM 814 C C . GLU A 1 102 ? -18.092 -7.210 27.076 1.00 93.50 102 GLU A C 1
ATOM 816 O O . GLU A 1 102 ? -17.424 -7.772 27.938 1.00 93.50 102 GLU A O 1
ATOM 821 N N . THR A 1 103 ? -18.143 -7.668 25.822 1.00 91.31 103 THR A N 1
ATOM 822 C CA . THR A 1 103 ? -17.396 -8.855 25.372 1.00 91.31 103 THR A CA 1
ATOM 823 C C . THR A 1 103 ? -15.888 -8.609 25.411 1.00 91.31 103 THR A C 1
ATOM 825 O O . THR A 1 103 ? -15.124 -9.480 25.827 1.00 91.31 103 THR A O 1
ATOM 828 N N . VAL A 1 104 ? -15.447 -7.425 24.979 1.00 86.62 104 VAL A N 1
ATOM 829 C CA . VAL A 1 104 ? -14.036 -7.023 25.005 1.00 86.62 104 VAL A CA 1
ATOM 830 C C . VAL A 1 104 ? -13.552 -6.855 26.445 1.00 86.62 104 VAL A C 1
ATOM 832 O O . VAL A 1 104 ? -12.489 -7.372 26.776 1.00 86.62 104 VAL A O 1
ATOM 835 N N . ASP A 1 105 ? -14.342 -6.214 27.306 1.00 86.31 105 ASP A N 1
ATOM 836 C CA . ASP A 1 105 ? -14.032 -6.023 28.724 1.00 86.31 105 ASP A CA 1
ATOM 837 C C . ASP A 1 105 ? -13.979 -7.361 29.471 1.00 86.31 105 ASP A C 1
ATOM 839 O O . ASP A 1 105 ? -13.061 -7.595 30.254 1.00 86.31 105 ASP A O 1
ATOM 843 N N . ALA A 1 106 ? -14.909 -8.279 29.191 1.00 88.81 106 ALA A N 1
ATOM 844 C CA . ALA A 1 106 ? -14.895 -9.625 29.761 1.00 88.81 106 ALA A CA 1
ATOM 845 C C . ALA A 1 106 ? -13.688 -10.453 29.288 1.00 88.81 106 ALA A C 1
ATOM 847 O O . ALA A 1 106 ? -13.178 -11.271 30.049 1.00 88.81 106 ALA A O 1
ATOM 848 N N . GLY A 1 107 ? -13.222 -10.240 28.052 1.00 85.62 107 GLY A N 1
ATOM 849 C CA . GLY A 1 107 ? -12.036 -10.896 27.494 1.00 85.62 107 GLY A CA 1
ATOM 850 C C . GLY A 1 107 ? -10.706 -10.226 27.860 1.00 85.62 107 GLY A C 1
ATOM 851 O O . GLY A 1 107 ? -9.647 -10.817 27.654 1.00 85.62 107 GLY A O 1
ATOM 852 N N . TYR A 1 108 ? -10.731 -9.007 28.405 1.00 80.81 108 TYR A N 1
ATOM 853 C CA . TYR A 1 108 ? -9.529 -8.251 28.755 1.00 80.81 108 TYR A CA 1
ATOM 854 C C . TYR A 1 108 ? -8.646 -8.933 29.820 1.00 80.81 108 TYR A C 1
ATOM 856 O O . TYR A 1 108 ? -7.432 -8.959 29.619 1.00 80.81 108 TYR A O 1
ATOM 864 N N . PRO A 1 109 ? -9.180 -9.550 30.898 1.00 81.38 109 PRO A N 1
ATOM 865 C CA . PRO A 1 109 ? -8.364 -10.262 31.885 1.00 81.38 109 PRO A CA 1
ATOM 866 C C . PRO A 1 109 ? -7.495 -11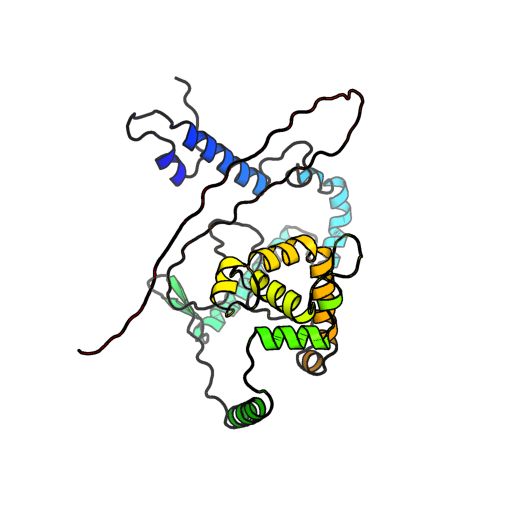.382 31.293 1.00 81.38 109 PRO A C 1
ATOM 868 O O . PRO A 1 109 ? -6.401 -11.639 31.793 1.00 81.38 109 PRO A O 1
ATOM 871 N N . ASP A 1 110 ? -7.962 -12.019 30.216 1.00 80.00 110 ASP A N 1
ATOM 872 C CA . ASP A 1 110 ? -7.244 -13.091 29.519 1.00 80.00 110 ASP A CA 1
ATOM 873 C C . ASP A 1 110 ? -6.338 -12.567 28.389 1.00 80.00 110 ASP A C 1
ATOM 875 O O . ASP A 1 110 ? -5.511 -13.310 27.841 1.00 80.00 110 ASP A O 1
ATOM 879 N N . ASN A 1 111 ? -6.459 -11.284 28.032 1.00 77.69 111 ASN A N 1
ATOM 880 C CA . ASN A 1 111 ? -5.720 -10.673 26.939 1.00 77.69 111 ASN A CA 1
ATOM 881 C C . ASN A 1 111 ? -4.292 -10.309 27.368 1.00 77.69 111 ASN A C 1
ATOM 883 O O . ASN A 1 111 ? -4.032 -9.276 27.976 1.00 77.69 111 ASN A O 1
ATOM 887 N N . LYS A 1 112 ? -3.333 -11.158 26.995 1.00 72.38 112 LYS A N 1
ATOM 888 C CA . LYS A 1 112 ? -1.898 -10.947 27.260 1.00 72.38 112 LYS A CA 1
ATOM 889 C C . LYS A 1 112 ? -1.226 -9.975 26.285 1.00 72.38 112 LYS A C 1
ATOM 891 O O . LYS A 1 112 ? -0.069 -9.617 26.500 1.00 72.38 112 LYS A O 1
ATOM 896 N N . ASP A 1 113 ? -1.915 -9.594 25.210 1.00 74.19 113 ASP A N 1
ATOM 897 C CA . ASP A 1 113 ? -1.355 -8.775 24.134 1.00 74.19 113 ASP A CA 1
ATOM 898 C C . ASP A 1 113 ? -1.587 -7.271 24.343 1.00 74.19 113 ASP A C 1
ATOM 900 O O . ASP A 1 113 ? -0.827 -6.470 23.805 1.00 74.19 113 ASP A O 1
ATOM 904 N N . LEU A 1 114 ? -2.604 -6.869 25.113 1.00 78.44 114 LEU A N 1
ATOM 905 C CA . LEU A 1 114 ? -2.942 -5.468 25.378 1.00 78.44 114 LEU A CA 1
ATOM 906 C C . LEU A 1 114 ? -3.038 -5.221 26.884 1.00 78.44 114 LEU A C 1
ATOM 908 O O . LEU A 1 114 ? -3.926 -5.751 27.541 1.00 78.44 114 LEU A O 1
ATOM 912 N N . THR A 1 115 ? -2.184 -4.340 27.399 1.00 79.31 115 THR A N 1
ATOM 913 C CA . THR A 1 115 ? -2.187 -3.920 28.802 1.00 79.31 115 THR A CA 1
ATOM 914 C C . THR A 1 115 ? -2.380 -2.414 28.886 1.00 79.31 115 THR A C 1
ATOM 916 O O . THR A 1 115 ? -1.542 -1.640 28.423 1.00 79.31 115 THR A O 1
ATOM 919 N N . ILE A 1 116 ? -3.475 -1.992 29.502 1.00 81.50 116 ILE A N 1
ATOM 920 C CA . ILE A 1 116 ? -3.748 -0.611 29.892 1.00 81.50 116 ILE A CA 1
ATOM 921 C C . ILE A 1 116 ? -3.180 -0.409 31.296 1.00 81.50 116 ILE A C 1
ATOM 923 O O . ILE A 1 116 ? -3.576 -1.099 32.236 1.00 81.50 116 ILE A O 1
ATOM 927 N N . ASP A 1 117 ? -2.235 0.518 31.435 1.00 79.75 117 ASP A N 1
ATOM 928 C CA . ASP A 1 117 ? -1.676 0.874 32.739 1.00 79.75 117 ASP A CA 1
ATOM 929 C C . ASP A 1 117 ? -2.771 1.520 33.617 1.00 79.75 117 ASP A C 1
ATOM 931 O O . ASP A 1 117 ? -3.320 2.555 33.229 1.00 79.75 117 ASP A O 1
ATOM 935 N N . PRO A 1 118 ? -3.098 0.957 34.796 1.00 78.88 118 PRO A N 1
ATOM 936 C CA . PRO A 1 118 ? -4.169 1.463 35.653 1.00 78.88 118 PRO A CA 1
ATOM 937 C C . PRO A 1 118 ? -3.893 2.854 36.245 1.00 78.88 118 PRO A C 1
ATOM 939 O O . PRO A 1 118 ? -4.827 3.506 36.707 1.00 78.88 118 PRO A O 1
ATOM 942 N N . VAL A 1 119 ? -2.638 3.321 36.255 1.00 79.75 119 VAL A N 1
ATOM 943 C CA . VAL A 1 119 ? -2.259 4.629 36.816 1.00 79.75 119 VAL A CA 1
ATOM 944 C C . VAL A 1 119 ? -2.234 5.715 35.744 1.00 79.75 119 VAL A C 1
ATOM 946 O O . VAL A 1 119 ? -2.671 6.837 35.993 1.00 79.75 119 VAL A O 1
ATOM 949 N N . THR A 1 120 ? -1.721 5.403 34.552 1.00 81.62 120 THR A N 1
ATOM 950 C CA . THR A 1 120 ? -1.565 6.387 33.466 1.00 81.62 120 THR A CA 1
ATOM 951 C C . THR A 1 120 ? -2.678 6.326 32.420 1.00 81.62 120 THR A C 1
ATOM 953 O O . THR A 1 120 ? -2.848 7.280 31.662 1.00 81.62 120 THR A O 1
ATOM 956 N N . GLY A 1 121 ? -3.441 5.229 32.364 1.00 80.94 121 GLY A N 1
ATOM 957 C CA . GLY A 1 121 ? -4.476 4.988 31.356 1.00 80.94 121 GLY A CA 1
ATOM 958 C C . GLY A 1 121 ? -3.925 4.756 29.947 1.00 80.94 121 GLY A C 1
ATOM 959 O O . GLY A 1 121 ? -4.691 4.732 28.985 1.00 80.94 121 GLY A O 1
ATOM 960 N N . VAL A 1 122 ? -2.605 4.611 29.795 1.00 80.56 122 VAL A N 1
ATOM 961 C CA . VAL A 1 122 ? -1.966 4.450 28.487 1.00 80.56 122 VAL A CA 1
ATOM 962 C C . VAL A 1 122 ? -2.032 2.978 28.060 1.00 80.56 122 VAL A C 1
ATOM 964 O O . VAL A 1 122 ? -1.537 2.113 28.790 1.00 80.56 122 VAL A O 1
ATOM 967 N N . PRO A 1 123 ? -2.609 2.661 26.884 1.00 81.00 123 PRO A N 1
ATOM 968 C CA . PRO A 1 123 ? -2.586 1.310 26.343 1.00 81.00 123 PRO A CA 1
ATOM 969 C C . PRO A 1 123 ? -1.191 0.971 25.809 1.00 81.00 123 PRO A C 1
ATOM 971 O O . PRO A 1 123 ? -0.607 1.710 25.014 1.00 81.00 123 PRO A O 1
ATOM 974 N N . SER A 1 124 ? -0.673 -0.182 26.215 1.00 77.56 124 SER A N 1
ATOM 975 C CA . SER A 1 124 ? 0.575 -0.760 25.724 1.00 77.56 124 SER A CA 1
ATOM 976 C C . SER A 1 124 ? 0.299 -2.121 25.094 1.00 77.56 124 SER A C 1
ATOM 978 O O . SER A 1 124 ? -0.441 -2.934 25.644 1.00 77.56 124 SER A O 1
ATOM 980 N N . LEU A 1 125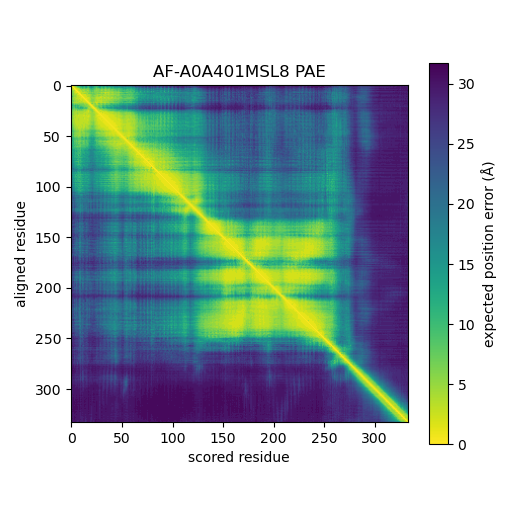 ? 0.870 -2.360 23.915 1.00 78.38 125 LEU A N 1
ATOM 981 C CA . LEU A 1 125 ? 0.790 -3.655 23.246 1.00 78.38 125 LEU A CA 1
ATOM 982 C C . LEU A 1 125 ? 2.038 -4.466 23.584 1.00 78.38 125 LEU A C 1
ATOM 984 O O . LEU A 1 125 ? 3.163 -3.989 23.398 1.00 78.38 125 LEU A O 1
ATOM 988 N N . ALA A 1 126 ? 1.849 -5.691 24.063 1.00 74.56 126 ALA A N 1
ATOM 989 C CA . ALA A 1 126 ? 2.945 -6.615 24.267 1.00 74.56 126 ALA A CA 1
ATOM 990 C C . ALA A 1 126 ? 3.542 -6.997 22.908 1.00 74.56 126 ALA A C 1
ATOM 992 O O . ALA A 1 126 ? 2.842 -7.309 21.943 1.00 74.56 126 ALA A O 1
ATOM 993 N N . VAL A 1 127 ? 4.872 -6.989 22.827 1.00 68.38 127 VAL A N 1
ATOM 994 C CA . VAL A 1 127 ? 5.571 -7.485 21.643 1.00 68.38 127 VAL A CA 1
ATOM 995 C C . VAL A 1 127 ? 5.336 -8.989 21.571 1.00 68.38 127 VAL A C 1
ATOM 997 O O . VAL A 1 127 ? 5.915 -9.742 22.359 1.00 68.38 127 VAL A O 1
ATOM 1000 N N . ARG A 1 128 ? 4.508 -9.437 20.621 1.00 64.31 128 ARG A N 1
ATOM 1001 C CA . ARG A 1 128 ? 4.365 -10.864 20.324 1.00 64.31 128 ARG A CA 1
ATOM 1002 C C . ARG A 1 128 ? 5.718 -11.411 19.888 1.00 64.31 128 ARG A C 1
ATOM 1004 O O . ARG A 1 128 ? 6.184 -11.161 18.778 1.00 64.31 128 ARG A O 1
ATOM 1011 N N . ARG A 1 129 ? 6.361 -12.163 20.778 1.00 62.34 129 ARG A N 1
ATOM 1012 C CA . ARG A 1 129 ? 7.522 -12.974 20.416 1.00 62.34 129 ARG A CA 1
ATOM 1013 C C . ARG A 1 129 ? 6.998 -14.159 19.623 1.00 62.34 129 ARG A C 1
ATOM 1015 O O . ARG A 1 129 ? 6.109 -14.865 20.096 1.00 62.34 129 ARG A O 1
ATOM 1022 N N . ALA A 1 130 ? 7.512 -14.335 18.409 1.00 65.56 130 ALA A N 1
ATOM 1023 C CA . ALA A 1 130 ? 7.223 -15.525 17.624 1.00 65.56 130 ALA A CA 1
ATOM 1024 C C . ALA A 1 130 ? 7.509 -16.767 18.484 1.00 65.56 130 ALA A C 1
ATOM 1026 O O . ALA A 1 130 ? 8.495 -16.787 19.226 1.00 65.56 130 ALA A O 1
ATOM 1027 N N . GLY A 1 131 ? 6.626 -17.766 18.418 1.00 71.50 131 GLY A N 1
ATOM 1028 C CA . GLY A 1 131 ? 6.846 -19.036 19.107 1.00 71.50 131 GLY A CA 1
ATOM 1029 C C . GLY A 1 131 ? 8.167 -19.677 18.676 1.00 71.50 131 GLY A C 1
ATOM 1030 O O . GLY A 1 131 ? 8.703 -19.357 17.610 1.00 71.50 131 GLY A O 1
ATOM 1031 N N . GLU A 1 132 ? 8.693 -20.579 19.505 1.00 74.12 132 GLU A N 1
ATOM 1032 C CA . GLU A 1 132 ? 9.894 -21.339 19.153 1.00 74.12 132 GLU A CA 1
ATOM 1033 C C . GLU A 1 132 ? 9.683 -22.051 17.812 1.00 74.12 132 GLU A C 1
ATOM 1035 O O . GLU A 1 132 ? 8.635 -22.658 17.561 1.00 74.12 132 GLU A O 1
ATOM 1040 N N . ARG A 1 133 ? 10.665 -21.919 16.912 1.00 74.56 133 ARG A N 1
ATOM 1041 C CA . ARG A 1 133 ? 10.586 -22.525 15.581 1.00 74.56 133 ARG A CA 1
ATOM 1042 C C . ARG A 1 133 ? 10.518 -24.036 15.758 1.00 74.56 133 ARG A C 1
ATOM 1044 O O . ARG A 1 133 ? 11.312 -24.628 16.480 1.00 74.56 133 ARG A O 1
ATOM 1051 N N . THR A 1 134 ? 9.553 -24.668 15.103 1.00 87.06 134 THR A N 1
ATOM 1052 C CA . THR A 1 134 ? 9.444 -26.126 15.140 1.00 87.06 134 THR A CA 1
ATOM 1053 C C . THR A 1 134 ? 10.584 -26.750 14.337 1.00 87.06 134 THR A C 1
ATOM 1055 O O . THR A 1 134 ? 10.979 -26.224 13.297 1.00 87.06 134 THR A O 1
ATOM 1058 N N . ALA A 1 135 ? 11.072 -27.921 14.754 1.00 85.19 135 ALA A N 1
ATOM 1059 C CA . ALA A 1 135 ? 12.132 -28.634 14.029 1.00 85.19 135 ALA A CA 1
ATOM 1060 C C . ALA A 1 135 ? 11.749 -28.961 12.566 1.00 85.19 135 ALA A C 1
ATOM 1062 O O . ALA A 1 135 ? 12.607 -29.096 11.698 1.00 85.19 135 ALA A O 1
ATOM 1063 N N . SER A 1 136 ? 10.450 -29.079 12.263 1.00 88.88 136 SER A N 1
ATOM 1064 C CA . SER A 1 136 ? 9.945 -29.199 10.889 1.00 88.88 136 SER A CA 1
ATOM 1065 C C . SER A 1 136 ? 10.105 -27.913 10.077 1.00 88.88 136 SER A C 1
ATOM 1067 O O . SER A 1 136 ? 10.372 -27.990 8.881 1.00 88.88 136 SER A O 1
ATOM 1069 N N . ALA A 1 137 ? 9.946 -26.742 10.704 1.00 86.38 137 ALA A N 1
ATOM 1070 C CA . ALA A 1 137 ? 10.124 -25.454 10.040 1.00 86.38 137 ALA A CA 1
ATOM 1071 C C . ALA A 1 137 ? 11.598 -25.193 9.705 1.00 86.38 137 ALA A C 1
ATOM 1073 O O . ALA A 1 137 ? 11.889 -24.699 8.621 1.00 86.38 137 ALA A O 1
ATOM 1074 N N . GLU A 1 138 ? 12.520 -25.581 10.587 1.00 88.12 138 GLU A N 1
ATOM 1075 C CA . GLU A 1 138 ? 13.964 -25.475 10.334 1.00 88.12 138 GLU A CA 1
ATOM 1076 C C . GLU A 1 138 ? 14.398 -26.367 9.163 1.00 88.12 138 GLU A C 1
ATOM 1078 O O . GLU A 1 138 ? 15.057 -25.899 8.238 1.00 88.12 138 GLU A O 1
ATOM 1083 N N . LYS A 1 139 ? 13.934 -27.626 9.126 1.00 91.06 139 LYS A N 1
ATOM 1084 C CA . LYS A 1 139 ? 14.183 -28.532 7.988 1.00 91.06 139 LYS A CA 1
ATOM 1085 C C . LYS A 1 139 ? 13.625 -27.991 6.671 1.00 91.06 139 LYS A C 1
ATOM 1087 O O . LYS A 1 139 ? 14.232 -28.171 5.618 1.00 91.06 139 LYS A O 1
ATOM 1092 N N . LEU A 1 140 ? 12.453 -27.354 6.715 1.00 89.25 140 LEU A N 1
ATOM 1093 C CA . LEU A 1 140 ? 11.862 -26.726 5.537 1.00 89.25 140 LEU A CA 1
ATOM 1094 C C . LEU A 1 140 ? 12.689 -25.520 5.076 1.00 89.25 140 LEU A C 1
ATOM 1096 O O . LEU A 1 140 ? 12.910 -25.369 3.879 1.00 89.25 140 LEU A O 1
ATOM 1100 N N . GLU A 1 141 ? 13.156 -24.678 5.998 1.00 87.25 141 GLU A N 1
ATOM 1101 C CA . GLU A 1 141 ? 14.010 -23.530 5.685 1.00 87.25 141 GLU A CA 1
ATOM 1102 C C . GLU A 1 141 ? 15.333 -23.958 5.043 1.00 87.25 141 GLU A C 1
ATOM 1104 O O . GLU A 1 141 ? 15.738 -23.364 4.046 1.00 87.25 141 GLU A O 1
ATOM 1109 N N . GLU A 1 142 ? 15.969 -25.012 5.553 1.00 89.50 142 GLU A N 1
ATOM 1110 C CA . GLU A 1 142 ? 17.191 -25.568 4.968 1.00 89.50 142 GLU A CA 1
ATOM 1111 C C . GL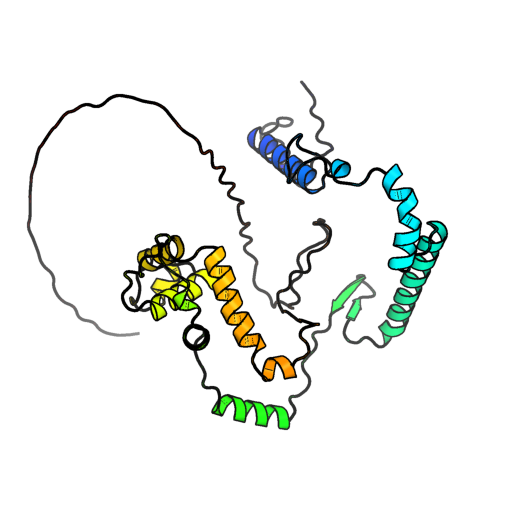U A 1 142 ? 16.943 -26.060 3.534 1.00 89.50 142 GLU A C 1
ATOM 1113 O O . GLU A 1 142 ? 17.618 -25.624 2.600 1.00 89.50 142 GLU A O 1
ATOM 1118 N N . ALA A 1 143 ? 15.885 -26.851 3.322 1.00 90.94 143 ALA A N 1
ATOM 1119 C CA . ALA A 1 143 ? 15.501 -27.324 1.991 1.00 90.94 143 ALA A CA 1
ATOM 1120 C C . ALA A 1 143 ? 15.125 -26.180 1.028 1.00 90.94 143 ALA A C 1
ATOM 1122 O O . ALA A 1 143 ? 15.360 -26.270 -0.182 1.00 90.94 143 ALA A O 1
ATOM 1123 N N . LEU A 1 144 ? 14.527 -25.099 1.540 1.00 88.75 144 LEU A N 1
ATOM 1124 C CA . LEU A 1 144 ? 14.241 -23.896 0.761 1.00 88.75 144 LEU A CA 1
ATOM 1125 C C . LEU A 1 144 ? 15.530 -23.161 0.402 1.00 88.75 144 LEU A C 1
ATOM 1127 O O . LEU A 1 144 ? 15.688 -22.798 -0.757 1.00 88.75 144 LEU A O 1
ATOM 1131 N N . SER A 1 145 ? 16.453 -22.987 1.345 1.00 85.81 145 SER A N 1
ATOM 1132 C CA . SER A 1 145 ? 17.743 -22.319 1.138 1.00 85.81 145 SER A CA 1
ATOM 1133 C C . SER A 1 145 ? 18.608 -23.042 0.098 1.00 85.81 145 SER A C 1
ATOM 1135 O O . SER A 1 145 ? 19.188 -22.407 -0.782 1.00 85.81 145 SER A O 1
ATOM 1137 N N . GLU A 1 146 ? 18.614 -24.379 0.111 1.00 89.56 146 GLU A N 1
ATOM 1138 C CA . GLU A 1 146 ? 19.298 -25.191 -0.905 1.00 89.56 146 GLU A CA 1
ATOM 1139 C C . GLU A 1 146 ? 18.721 -24.989 -2.317 1.00 89.56 146 GLU A C 1
ATOM 1141 O O . GLU A 1 146 ? 19.455 -24.984 -3.308 1.00 89.56 146 GLU A O 1
ATOM 1146 N N . ARG A 1 147 ? 17.397 -24.817 -2.431 1.00 88.88 147 ARG A N 1
ATOM 1147 C CA . ARG A 1 147 ? 16.694 -24.688 -3.721 1.00 88.88 147 ARG A CA 1
ATOM 1148 C C . ARG A 1 147 ? 16.569 -23.242 -4.209 1.00 88.88 147 ARG A C 1
ATOM 1150 O O . ARG A 1 147 ? 16.436 -23.008 -5.414 1.00 88.88 147 ARG A O 1
ATOM 1157 N N . LEU A 1 148 ? 16.588 -22.273 -3.298 1.00 85.06 148 LEU A N 1
ATOM 1158 C CA . LEU A 1 148 ? 16.421 -20.844 -3.550 1.00 85.06 148 LEU A CA 1
ATOM 1159 C C . LEU A 1 148 ? 17.732 -20.117 -3.229 1.00 85.06 148 LEU A C 1
ATOM 1161 O O . LEU A 1 148 ? 17.913 -19.635 -2.112 1.00 85.06 148 LEU A O 1
ATOM 1165 N N . PRO A 1 149 ? 18.647 -19.982 -4.206 1.00 82.56 149 PRO A N 1
ATOM 1166 C CA . PRO A 1 149 ? 19.894 -19.271 -3.972 1.00 82.56 149 PRO A CA 1
ATOM 1167 C C . PRO A 1 149 ? 19.618 -17.808 -3.617 1.00 82.56 149 PRO A C 1
ATOM 1169 O O . PRO A 1 149 ? 18.728 -17.176 -4.199 1.00 82.56 149 PRO A O 1
ATOM 1172 N N . ALA A 1 150 ? 20.430 -17.257 -2.713 1.00 81.06 150 ALA A N 1
ATOM 1173 C CA . ALA A 1 150 ? 20.398 -15.841 -2.377 1.00 81.06 150 ALA A CA 1
ATOM 1174 C C . ALA A 1 150 ? 20.650 -15.000 -3.637 1.00 81.06 150 ALA A C 1
ATOM 1176 O O . ALA A 1 150 ? 21.686 -15.115 -4.292 1.00 81.06 150 ALA A O 1
ATOM 1177 N N . ARG A 1 151 ? 19.675 -14.162 -3.988 1.00 86.12 151 ARG A N 1
ATOM 1178 C CA . ARG A 1 151 ? 19.713 -13.284 -5.162 1.00 86.12 151 ARG A CA 1
ATOM 1179 C C . ARG A 1 151 ? 19.453 -11.850 -4.739 1.00 86.12 151 ARG A C 1
ATOM 1181 O O . ARG A 1 151 ? 18.658 -11.583 -3.840 1.00 86.12 151 ARG A O 1
ATOM 1188 N N . SER A 1 152 ? 20.082 -10.913 -5.431 1.00 87.44 152 SER A N 1
ATOM 1189 C CA . SER A 1 152 ? 19.825 -9.486 -5.255 1.00 87.44 152 SER A CA 1
ATOM 1190 C C . SER A 1 152 ? 18.407 -9.108 -5.707 1.00 87.44 152 SER A C 1
ATOM 1192 O O . SER A 1 152 ? 17.787 -9.783 -6.533 1.00 87.44 152 SER A O 1
ATOM 1194 N N . VAL A 1 153 ? 17.880 -7.990 -5.202 1.00 85.81 153 VAL A N 1
ATOM 1195 C CA . VAL A 1 153 ? 16.572 -7.457 -5.634 1.00 85.81 153 VAL A CA 1
ATOM 1196 C C . VAL A 1 153 ? 16.554 -7.191 -7.144 1.00 85.81 153 VAL A C 1
ATOM 1198 O O . VAL A 1 153 ? 15.565 -7.472 -7.818 1.00 85.81 153 VAL A O 1
ATOM 1201 N N . LEU A 1 154 ? 17.670 -6.715 -7.703 1.00 87.38 154 LEU A N 1
ATOM 1202 C CA . LEU A 1 154 ? 17.791 -6.449 -9.135 1.00 87.38 154 LEU A CA 1
ATOM 1203 C C . LEU A 1 154 ? 17.709 -7.737 -9.968 1.00 87.38 154 LEU A C 1
ATOM 1205 O O . LEU A 1 154 ? 17.087 -7.743 -11.027 1.00 87.38 154 LEU A O 1
ATOM 1209 N N . GLU A 1 155 ? 18.282 -8.839 -9.481 1.00 87.88 155 GLU A N 1
ATOM 1210 C CA . GLU A 1 155 ? 18.162 -10.151 -10.126 1.00 87.88 155 GLU A CA 1
ATOM 1211 C C . GLU A 1 155 ? 16.737 -10.696 -10.051 1.00 87.88 155 GLU A C 1
ATOM 1213 O O . GLU A 1 155 ? 16.244 -11.234 -11.041 1.00 87.88 155 GLU A O 1
ATOM 1218 N N . HIS A 1 156 ? 16.044 -10.526 -8.921 1.00 89.75 156 HIS A N 1
ATOM 1219 C CA . HIS A 1 156 ? 14.626 -10.878 -8.825 1.00 89.75 156 HIS A CA 1
ATOM 1220 C C . HIS A 1 156 ? 13.791 -10.084 -9.831 1.00 89.75 156 HIS A C 1
ATOM 1222 O O . HIS A 1 156 ? 12.992 -10.672 -10.559 1.00 89.75 156 HIS A O 1
ATOM 1228 N N . LEU A 1 157 ? 14.038 -8.778 -9.950 1.00 90.25 157 LEU A N 1
ATOM 1229 C CA . LEU A 1 157 ? 13.351 -7.921 -10.913 1.00 90.25 157 LEU A CA 1
ATOM 1230 C C . LEU A 1 157 ? 13.678 -8.306 -12.365 1.00 90.25 157 LEU A C 1
ATOM 1232 O O . LEU A 1 157 ? 12.783 -8.337 -13.210 1.00 90.25 157 LEU A O 1
ATOM 1236 N N . ALA A 1 158 ? 14.932 -8.662 -12.658 1.00 90.75 158 ALA A N 1
ATOM 1237 C CA . ALA A 1 158 ? 15.347 -9.153 -13.971 1.00 90.75 158 ALA A CA 1
ATOM 1238 C C . ALA A 1 158 ? 14.675 -10.486 -14.327 1.00 90.75 158 ALA A C 1
ATOM 1240 O O . ALA A 1 158 ? 14.225 -10.670 -15.458 1.00 90.75 158 ALA A O 1
ATOM 1241 N N . ARG A 1 159 ? 14.558 -11.405 -13.362 1.00 91.19 159 ARG A N 1
ATOM 1242 C CA . ARG A 1 159 ? 13.846 -12.677 -13.542 1.00 91.19 159 ARG A CA 1
ATOM 1243 C C . ARG A 1 159 ? 12.352 -12.452 -13.731 1.00 91.19 159 ARG A C 1
ATOM 1245 O O . ARG A 1 159 ? 11.785 -13.019 -14.657 1.00 91.19 159 ARG A O 1
ATOM 1252 N N . ALA A 1 160 ? 11.731 -11.596 -12.923 1.00 90.88 160 ALA A N 1
ATOM 1253 C CA . ALA A 1 160 ? 10.329 -11.229 -13.091 1.00 90.88 160 ALA A CA 1
ATOM 1254 C C . ALA A 1 160 ? 10.086 -10.640 -14.487 1.00 90.88 160 ALA A C 1
ATOM 1256 O O . ALA A 1 160 ? 9.165 -11.064 -15.180 1.00 90.88 160 ALA A O 1
ATOM 1257 N N . ALA A 1 161 ? 10.960 -9.743 -14.954 1.00 91.56 161 ALA A N 1
ATOM 1258 C CA . ALA A 1 161 ? 10.909 -9.215 -16.316 1.00 91.56 161 ALA A CA 1
ATOM 1259 C C . ALA A 1 161 ? 11.060 -10.313 -17.374 1.00 91.56 161 ALA A C 1
ATOM 1261 O O . ALA A 1 161 ? 10.329 -10.320 -18.363 1.00 91.56 161 ALA A O 1
ATOM 1262 N N . HIS A 1 162 ? 11.980 -11.254 -17.173 1.00 90.81 162 HIS A N 1
ATOM 1263 C CA . HIS A 1 162 ? 12.181 -12.361 -18.098 1.00 90.81 162 HIS A CA 1
ATOM 1264 C C . HIS A 1 162 ? 10.923 -13.228 -18.241 1.00 90.81 162 HIS A C 1
ATOM 1266 O O . HIS A 1 162 ? 10.491 -13.447 -19.369 1.00 90.81 162 HIS A O 1
ATOM 1272 N N . TRP A 1 163 ? 10.317 -13.649 -17.126 1.00 90.06 163 TRP A N 1
ATOM 1273 C CA . TRP A 1 163 ? 9.172 -14.568 -17.111 1.00 90.06 163 TRP A CA 1
ATOM 1274 C C . TRP A 1 163 ? 7.842 -13.921 -17.505 1.00 90.06 163 TRP A C 1
ATOM 1276 O O . TRP A 1 163 ? 7.047 -14.535 -18.204 1.00 90.06 163 TRP A O 1
ATOM 1286 N N . THR A 1 164 ? 7.600 -12.680 -17.088 1.00 91.50 164 THR A N 1
ATOM 1287 C CA . THR A 1 164 ? 6.326 -11.978 -17.357 1.00 91.50 164 THR A CA 1
ATOM 1288 C C . THR A 1 164 ? 6.369 -11.132 -18.629 1.00 91.50 164 THR A C 1
ATOM 1290 O O . THR A 1 164 ? 5.350 -10.626 -19.083 1.00 91.50 164 THR A O 1
ATOM 1293 N N . HIS A 1 165 ? 7.560 -10.936 -19.201 1.00 90.81 165 HIS A N 1
ATOM 1294 C CA . HIS A 1 165 ? 7.800 -10.104 -20.379 1.00 90.81 165 HIS A CA 1
ATOM 1295 C C . HIS A 1 165 ? 7.335 -8.638 -20.264 1.00 90.81 165 HIS A C 1
ATOM 1297 O O . HIS A 1 165 ? 7.271 -7.948 -21.286 1.00 90.81 165 HIS A O 1
ATOM 1303 N N . TRP A 1 166 ? 7.105 -8.115 -19.050 1.00 90.62 166 TRP A N 1
ATOM 1304 C CA . TRP A 1 166 ? 6.620 -6.740 -18.851 1.00 90.62 166 TRP A CA 1
ATOM 1305 C C . TRP A 1 166 ? 7.531 -5.683 -19.499 1.00 90.62 166 TRP A C 1
ATOM 1307 O O . TRP A 1 166 ? 7.057 -4.658 -19.986 1.00 90.62 166 TRP A O 1
ATOM 1317 N N . TRP A 1 167 ? 8.841 -5.949 -19.590 1.00 88.69 167 TRP A N 1
ATOM 1318 C CA . TRP A 1 167 ? 9.842 -5.055 -20.194 1.00 88.69 167 TRP A CA 1
ATOM 1319 C C . TRP A 1 167 ? 9.630 -4.781 -21.691 1.00 88.69 167 TRP A C 1
ATOM 1321 O O . TRP A 1 167 ? 10.263 -3.875 -22.230 1.00 88.69 167 TRP A O 1
ATOM 1331 N N . LYS A 1 168 ? 8.756 -5.536 -22.370 1.00 87.81 168 LYS A N 1
ATOM 1332 C CA . LYS A 1 168 ? 8.383 -5.288 -23.770 1.00 87.81 168 LYS A CA 1
ATOM 1333 C C . LYS A 1 168 ? 7.387 -4.135 -23.926 1.00 87.81 168 LYS A C 1
ATOM 1335 O O . LYS A 1 168 ? 7.250 -3.610 -25.026 1.00 87.81 168 LYS A O 1
ATOM 1340 N N . ARG A 1 169 ? 6.677 -3.741 -22.858 1.00 86.44 169 ARG A N 1
ATOM 1341 C CA . ARG A 1 169 ? 5.686 -2.650 -22.912 1.00 86.44 169 ARG A CA 1
ATOM 1342 C C . ARG A 1 169 ? 6.305 -1.251 -22.906 1.00 86.44 169 ARG A C 1
ATOM 1344 O O . ARG A 1 169 ? 5.802 -0.403 -23.645 1.00 86.44 169 ARG A O 1
ATOM 1351 N N . PRO A 1 170 ? 7.341 -0.958 -22.095 1.00 85.12 170 PRO A N 1
ATOM 1352 C CA . PRO A 1 170 ? 8.020 0.327 -22.147 1.00 85.12 170 PRO A CA 1
ATOM 1353 C C . PRO A 1 170 ? 8.649 0.580 -23.515 1.00 85.12 170 PRO A C 1
ATOM 1355 O O . PRO A 1 170 ? 9.420 -0.225 -24.040 1.00 85.12 170 PRO A O 1
ATOM 1358 N N . GLY A 1 171 ? 8.354 1.747 -24.075 1.00 85.00 171 GLY A N 1
ATOM 1359 C CA . GLY A 1 171 ? 8.871 2.159 -25.371 1.00 85.00 171 GLY A CA 1
ATOM 1360 C C . GLY A 1 171 ? 8.598 3.633 -25.659 1.00 85.00 171 GLY A C 1
ATOM 1361 O O . GLY A 1 171 ? 7.821 4.273 -24.946 1.00 85.00 171 GLY A O 1
ATOM 1362 N N . PRO A 1 172 ? 9.247 4.204 -26.685 1.00 78.94 172 PRO A N 1
ATOM 1363 C CA . PRO A 1 172 ? 9.014 5.578 -27.101 1.00 78.94 172 PRO A CA 1
ATOM 1364 C C . PRO A 1 172 ? 7.526 5.844 -27.348 1.00 78.94 172 PRO A C 1
ATOM 1366 O O . PRO A 1 172 ? 6.849 5.053 -27.999 1.00 78.94 172 PRO A O 1
ATOM 1369 N N . ARG A 1 173 ? 7.032 7.018 -26.934 1.00 70.75 173 ARG A N 1
ATOM 1370 C CA . ARG A 1 173 ? 5.639 7.452 -27.193 1.00 70.75 173 ARG A CA 1
ATOM 1371 C C . ARG A 1 173 ? 5.243 7.424 -28.675 1.00 70.75 173 ARG A C 1
ATOM 1373 O O . ARG A 1 173 ? 4.064 7.362 -28.984 1.00 70.75 173 ARG A O 1
ATOM 1380 N N . SER A 1 174 ? 6.230 7.470 -29.568 1.00 67.19 174 SER A N 1
ATOM 1381 C CA . SER A 1 174 ? 6.048 7.377 -31.018 1.00 67.19 174 SER A CA 1
ATOM 1382 C C . SER A 1 174 ? 5.684 5.969 -31.513 1.00 67.19 174 SER A C 1
ATOM 1384 O O . SER A 1 174 ? 5.418 5.818 -32.699 1.00 67.19 174 SER A O 1
ATOM 1386 N N . GLY A 1 175 ? 5.745 4.934 -30.665 1.00 66.19 175 GLY A N 1
ATOM 1387 C CA . GLY A 1 175 ? 5.513 3.539 -31.059 1.00 66.19 175 GLY A CA 1
ATOM 1388 C C . GLY A 1 175 ? 6.664 2.891 -31.840 1.00 66.19 175 GLY A C 1
ATOM 1389 O O . GLY A 1 175 ? 6.584 1.716 -32.178 1.00 66.19 175 GLY A O 1
ATOM 1390 N N . SER A 1 176 ? 7.742 3.629 -32.121 1.00 68.94 176 SER A N 1
ATOM 1391 C CA . SER A 1 176 ? 8.956 3.084 -32.737 1.00 68.94 176 SER A CA 1
ATOM 1392 C C . SER A 1 176 ? 9.714 2.178 -31.771 1.00 68.94 176 SER A C 1
ATOM 1394 O O . SER A 1 176 ? 9.679 2.402 -30.560 1.00 68.94 176 SER A O 1
ATOM 1396 N N . GLU A 1 177 ? 10.473 1.217 -32.301 1.00 67.56 177 GLU A N 1
ATOM 1397 C CA . GLU A 1 177 ? 11.334 0.381 -31.466 1.00 67.56 177 GLU A CA 1
ATOM 1398 C C . GLU A 1 177 ? 12.325 1.230 -30.645 1.00 67.56 177 GLU A C 1
ATOM 1400 O O . GLU A 1 177 ? 12.905 2.203 -31.154 1.00 67.56 177 GLU A O 1
ATOM 1405 N N . PRO A 1 178 ? 12.525 0.897 -29.356 1.00 74.12 178 PRO A N 1
ATOM 1406 C CA . PRO A 1 178 ? 13.458 1.618 -28.510 1.00 74.12 178 PRO A CA 1
ATOM 1407 C C . PRO A 1 178 ? 14.876 1.478 -29.064 1.00 74.12 178 PRO A C 1
ATOM 1409 O O . PRO A 1 178 ? 15.435 0.387 -29.119 1.00 74.12 178 PRO A O 1
ATOM 1412 N N . LYS A 1 179 ? 15.505 2.611 -29.395 1.00 76.94 179 LYS A N 1
ATOM 1413 C CA . LYS A 1 179 ? 16.924 2.692 -29.788 1.00 76.94 179 LYS A CA 1
ATOM 1414 C C . LYS A 1 179 ? 17.857 2.555 -28.576 1.00 76.94 179 LYS A C 1
ATOM 1416 O O . LYS A 1 179 ? 18.745 3.377 -28.367 1.00 76.94 179 LYS A O 1
ATOM 1421 N N . LEU A 1 180 ? 17.604 1.559 -27.734 1.00 80.06 180 LEU A N 1
ATOM 1422 C CA . LEU A 1 180 ? 18.411 1.228 -26.569 1.00 80.06 180 LEU A CA 1
ATOM 1423 C C . LEU A 1 180 ? 19.257 0.003 -26.908 1.00 80.06 180 LEU A C 1
ATOM 1425 O O . LEU A 1 180 ? 18.730 -1.012 -27.356 1.00 80.06 180 LEU A O 1
ATOM 1429 N N . LYS A 1 181 ? 20.565 0.069 -26.649 1.00 73.44 181 LYS A N 1
ATOM 1430 C CA . LYS A 1 181 ? 21.389 -1.144 -26.575 1.00 73.44 181 LYS A CA 1
ATOM 1431 C C . LYS A 1 181 ? 20.796 -2.004 -25.451 1.00 73.44 181 LYS A C 1
ATOM 1433 O O . LYS A 1 181 ? 20.458 -1.433 -24.430 1.00 73.44 181 LYS A O 1
ATOM 1438 N N . GLU A 1 182 ? 20.601 -3.311 -25.606 1.00 81.06 182 GLU A N 1
ATOM 1439 C CA . GLU A 1 182 ? 20.109 -4.203 -24.526 1.00 81.06 182 GLU A CA 1
ATOM 1440 C C . GLU A 1 182 ? 18.970 -3.605 -23.648 1.00 81.06 182 GLU A C 1
ATOM 1442 O O . GLU A 1 182 ? 19.213 -3.121 -22.535 1.00 81.06 182 GLU A O 1
ATOM 1447 N N . PRO A 1 183 ? 17.715 -3.599 -24.132 1.00 84.25 183 PRO A N 1
ATOM 1448 C CA . PRO A 1 183 ? 16.602 -2.918 -23.461 1.00 84.25 183 PRO A CA 1
ATOM 1449 C C . PRO A 1 183 ? 16.237 -3.516 -22.093 1.00 84.25 183 PRO A C 1
ATOM 1451 O O . PRO A 1 183 ? 15.893 -2.770 -21.178 1.00 84.25 183 PRO A O 1
ATOM 1454 N N . LEU A 1 184 ? 16.349 -4.839 -21.919 1.00 86.56 184 LEU A N 1
ATOM 1455 C CA . LEU A 1 184 ? 15.963 -5.529 -20.682 1.00 86.56 184 LEU A CA 1
ATOM 1456 C C . LEU A 1 184 ? 16.759 -5.027 -19.452 1.00 86.56 184 LEU A C 1
ATOM 1458 O O . LEU A 1 184 ? 16.119 -4.519 -18.529 1.00 86.56 184 LEU A O 1
ATOM 1462 N N . PRO A 1 185 ? 18.110 -5.074 -19.413 1.00 87.81 185 PRO A N 1
ATOM 1463 C CA . PRO A 1 185 ? 18.875 -4.544 -18.278 1.00 87.81 185 PRO A CA 1
ATOM 1464 C C . PRO A 1 185 ? 18.584 -3.070 -17.976 1.00 87.81 185 PRO A C 1
ATOM 1466 O O . PRO A 1 185 ? 18.515 -2.668 -16.813 1.00 87.81 185 PRO A O 1
ATOM 1469 N N . ARG A 1 186 ? 18.374 -2.257 -19.019 1.00 88.06 186 ARG A N 1
ATOM 1470 C CA . ARG A 1 186 ? 18.090 -0.821 -18.895 1.00 88.06 186 ARG A CA 1
ATOM 1471 C C . ARG A 1 186 ? 16.724 -0.546 -18.283 1.00 88.06 186 ARG A C 1
ATOM 1473 O O . ARG A 1 186 ? 16.614 0.312 -17.406 1.00 88.06 186 ARG A O 1
ATOM 1480 N N . TYR A 1 187 ? 15.693 -1.276 -18.699 1.00 90.19 187 TYR A N 1
ATOM 1481 C CA . TYR A 1 187 ? 14.358 -1.145 -18.120 1.00 90.19 187 TYR A CA 1
ATOM 1482 C C . TYR A 1 187 ? 14.285 -1.679 -16.698 1.00 90.19 187 TYR A C 1
ATOM 1484 O O . TYR A 1 187 ? 13.705 -1.010 -15.848 1.00 90.19 187 TYR A O 1
ATOM 1492 N N . VAL A 1 188 ? 14.931 -2.811 -16.414 1.00 90.38 188 VAL A N 1
ATOM 1493 C CA . VAL A 1 188 ? 15.018 -3.370 -15.057 1.00 90.38 188 VAL A CA 1
ATOM 1494 C C . VAL A 1 188 ? 15.724 -2.390 -14.121 1.00 90.38 188 VAL A C 1
ATOM 1496 O O . VAL A 1 188 ? 15.209 -2.078 -13.052 1.00 90.38 188 VAL A O 1
ATOM 1499 N N . THR A 1 189 ? 16.853 -1.825 -14.552 1.00 88.75 189 THR A N 1
ATOM 1500 C CA . THR A 1 189 ? 17.568 -0.806 -13.772 1.00 88.75 189 THR A CA 1
ATOM 1501 C C . THR A 1 189 ? 16.703 0.430 -13.553 1.00 88.75 189 THR A C 1
ATOM 1503 O O . THR A 1 189 ? 16.595 0.917 -12.434 1.00 88.75 189 THR A O 1
ATOM 1506 N N . THR A 1 190 ? 16.047 0.934 -14.600 1.00 89.12 190 THR A N 1
ATOM 1507 C CA . THR A 1 190 ? 15.195 2.127 -14.487 1.00 89.12 190 THR A CA 1
ATOM 1508 C C . THR A 1 190 ? 14.032 1.889 -13.521 1.00 89.12 190 THR A C 1
ATOM 1510 O O . THR A 1 190 ? 13.776 2.732 -12.666 1.00 89.12 190 THR A O 1
ATOM 1513 N N . ALA A 1 191 ? 13.371 0.731 -13.605 1.00 89.31 191 ALA A N 1
ATOM 1514 C CA . ALA A 1 191 ? 12.290 0.357 -12.700 1.00 89.31 191 ALA A CA 1
ATOM 1515 C C . ALA A 1 191 ? 12.777 0.226 -11.249 1.00 89.31 191 ALA A C 1
ATOM 1517 O O . ALA A 1 191 ? 12.125 0.749 -10.352 1.00 89.31 191 ALA A O 1
ATOM 1518 N N . PHE A 1 192 ? 13.945 -0.384 -11.017 1.00 88.94 192 PHE A N 1
ATOM 1519 C CA . PHE A 1 192 ? 14.537 -0.475 -9.680 1.00 88.94 192 PHE A CA 1
ATOM 1520 C C . PHE A 1 192 ? 14.821 0.911 -9.087 1.00 88.94 192 PHE A C 1
ATOM 1522 O O . PHE A 1 192 ? 14.381 1.212 -7.986 1.00 88.94 192 PHE A O 1
ATOM 1529 N N . VAL A 1 193 ? 15.500 1.780 -9.837 1.00 88.69 193 VAL A N 1
ATOM 1530 C CA . VAL A 1 193 ? 15.947 3.097 -9.356 1.00 88.69 193 VAL A CA 1
ATOM 1531 C C . VAL A 1 193 ? 14.794 4.035 -9.012 1.00 88.69 193 VAL A C 1
ATOM 1533 O O . VAL A 1 193 ? 14.868 4.771 -8.025 1.00 88.69 193 VAL A O 1
ATOM 1536 N N . TYR A 1 194 ? 13.753 4.042 -9.844 1.00 86.56 194 TYR A N 1
ATOM 1537 C CA . TYR A 1 194 ? 12.577 4.878 -9.616 1.00 86.56 194 TYR A CA 1
ATOM 1538 C C . TYR A 1 194 ? 11.592 4.239 -8.634 1.00 86.56 194 TYR A C 1
ATOM 1540 O O . TYR A 1 194 ? 10.971 4.966 -7.867 1.00 86.56 194 TYR A O 1
ATOM 1548 N N . GLY A 1 195 ? 11.485 2.907 -8.607 1.00 83.94 195 GLY A N 1
ATOM 1549 C CA . GLY A 1 195 ? 10.636 2.186 -7.657 1.00 83.94 195 GLY A CA 1
ATOM 1550 C C . GLY A 1 195 ? 11.173 2.208 -6.225 1.00 83.94 195 GLY A C 1
ATOM 1551 O O . GLY A 1 195 ? 10.392 2.263 -5.286 1.00 83.94 195 GLY A O 1
ATOM 1552 N N . SER A 1 196 ? 12.495 2.229 -6.040 1.00 81.31 196 SER A N 1
ATOM 1553 C CA . SER A 1 196 ? 13.120 2.261 -4.713 1.00 81.31 196 SER A CA 1
ATOM 1554 C C . SER A 1 196 ? 13.302 3.673 -4.139 1.00 81.31 196 SER A C 1
ATOM 1556 O O . SER A 1 196 ? 13.927 3.823 -3.092 1.00 81.31 196 SER A O 1
ATOM 1558 N N . GLY A 1 197 ? 12.879 4.723 -4.852 1.00 80.81 197 GLY A N 1
ATOM 1559 C CA . GLY A 1 197 ? 13.027 6.118 -4.414 1.00 80.81 197 GLY A CA 1
ATOM 1560 C C . GLY A 1 197 ? 14.470 6.647 -4.324 1.00 80.81 197 GLY A C 1
ATOM 1561 O O . GLY A 1 197 ? 14.670 7.791 -3.929 1.00 80.81 197 GLY A O 1
ATOM 1562 N N . LEU A 1 198 ? 15.487 5.867 -4.720 1.00 78.06 198 LEU A N 1
ATOM 1563 C CA . LEU A 1 198 ? 16.907 6.260 -4.638 1.00 78.06 198 LEU A CA 1
ATOM 1564 C C . LEU A 1 198 ? 17.245 7.436 -5.567 1.00 78.06 198 LEU A C 1
ATOM 1566 O O . LEU A 1 198 ? 18.161 8.219 -5.306 1.00 78.06 198 LEU A O 1
ATOM 1570 N N . GLY A 1 199 ? 16.519 7.543 -6.679 1.00 77.50 199 GLY A N 1
ATOM 1571 C CA . GLY A 1 199 ? 16.779 8.521 -7.725 1.00 77.50 199 GLY A CA 1
ATOM 1572 C C . GLY A 1 199 ? 18.018 8.185 -8.578 1.00 77.50 199 GLY A C 1
ATOM 1573 O O . GLY A 1 199 ? 18.953 7.505 -8.139 1.00 77.50 199 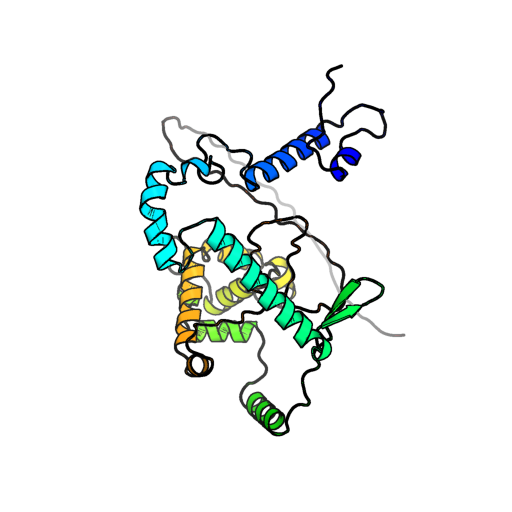GLY A O 1
ATOM 1574 N N . PRO A 1 200 ? 18.068 8.677 -9.830 1.00 78.38 200 PRO A N 1
ATOM 1575 C CA . PRO A 1 200 ? 19.081 8.282 -10.813 1.00 78.38 200 PRO A CA 1
ATOM 1576 C C . PRO A 1 200 ? 20.510 8.676 -10.428 1.00 78.38 200 PRO A C 1
ATOM 1578 O O . PRO A 1 200 ? 21.456 7.993 -10.811 1.00 78.38 200 PRO A O 1
ATOM 1581 N N . ALA A 1 201 ? 20.687 9.749 -9.655 1.00 77.44 201 ALA A N 1
ATOM 1582 C CA . ALA A 1 201 ? 22.007 10.204 -9.231 1.00 77.44 201 ALA A CA 1
ATOM 1583 C C . ALA A 1 201 ? 22.639 9.288 -8.170 1.00 77.44 201 ALA A C 1
ATOM 1585 O O . ALA A 1 201 ? 23.826 8.990 -8.268 1.00 77.44 201 ALA A O 1
ATOM 1586 N N . GLN A 1 202 ? 21.870 8.819 -7.178 1.00 75.75 202 GLN A N 1
ATOM 1587 C CA . GLN A 1 202 ? 22.412 7.939 -6.134 1.00 75.75 202 GLN A CA 1
ATOM 1588 C C . GLN A 1 202 ? 22.603 6.516 -6.648 1.00 75.75 202 GLN A C 1
ATOM 1590 O O . GLN A 1 202 ? 23.645 5.917 -6.400 1.00 75.75 202 GLN A O 1
ATOM 1595 N N . ALA A 1 203 ? 21.661 6.000 -7.441 1.00 76.06 203 ALA A N 1
ATOM 1596 C CA . ALA A 1 203 ? 21.778 4.658 -7.999 1.00 76.06 203 ALA A CA 1
ATOM 1597 C C . ALA A 1 203 ? 23.060 4.466 -8.825 1.00 76.06 203 ALA A C 1
ATOM 1599 O O . ALA A 1 203 ? 23.791 3.497 -8.633 1.00 76.06 203 ALA A O 1
ATOM 1600 N N . VAL A 1 204 ? 23.400 5.429 -9.687 1.00 79.44 204 VAL A N 1
ATOM 1601 C CA . VAL A 1 204 ? 24.585 5.337 -10.557 1.00 79.44 204 VAL A CA 1
ATOM 1602 C C . VAL A 1 204 ? 25.901 5.346 -9.773 1.00 79.44 204 VAL A C 1
ATOM 1604 O O . VAL A 1 204 ? 26.860 4.704 -10.199 1.00 79.44 204 VAL A O 1
ATOM 1607 N N . ARG A 1 205 ? 25.951 5.987 -8.596 1.00 75.62 205 ARG A N 1
ATOM 1608 C CA . ARG A 1 205 ? 27.138 5.954 -7.718 1.00 75.62 205 ARG A CA 1
ATOM 1609 C C . ARG A 1 205 ? 27.440 4.544 -7.208 1.00 75.62 205 ARG A C 1
ATOM 1611 O O . ARG A 1 205 ? 28.606 4.211 -7.018 1.00 75.62 205 ARG A O 1
ATOM 1618 N N . HIS A 1 206 ? 26.410 3.720 -7.021 1.00 74.19 206 HIS A N 1
ATOM 1619 C CA . HIS A 1 206 ? 26.542 2.337 -6.561 1.00 74.19 206 HIS A CA 1
ATOM 1620 C C . HIS A 1 206 ? 26.633 1.325 -7.714 1.00 74.19 206 HIS A C 1
ATOM 1622 O O . HIS A 1 206 ? 27.177 0.235 -7.547 1.00 74.19 206 HIS A O 1
ATOM 1628 N N . MET A 1 207 ? 26.177 1.692 -8.912 1.00 70.00 207 MET A N 1
ATOM 1629 C CA . MET A 1 207 ? 26.180 0.835 -10.099 1.00 70.00 207 MET A CA 1
ATOM 1630 C C . MET A 1 207 ? 27.442 1.004 -10.955 1.00 70.00 207 MET A C 1
ATOM 1632 O O . MET A 1 207 ? 27.320 1.350 -12.122 1.00 70.00 207 MET A O 1
ATOM 1636 N N . ARG A 1 208 ? 28.639 0.791 -10.375 1.00 64.94 208 ARG A N 1
ATOM 1637 C CA . ARG A 1 208 ? 29.986 0.647 -11.008 1.00 64.94 208 ARG A CA 1
ATOM 1638 C C . ARG A 1 208 ? 30.167 1.176 -12.461 1.00 64.94 208 ARG A C 1
ATOM 1640 O O . ARG A 1 208 ? 30.792 0.513 -13.283 1.00 64.94 208 ARG A O 1
ATOM 1647 N N . GLY A 1 209 ? 29.634 2.353 -12.794 1.00 63.94 209 GLY A N 1
ATOM 1648 C CA . GLY A 1 209 ? 29.682 2.959 -14.130 1.00 63.94 209 GLY A CA 1
ATOM 1649 C C . GLY A 1 209 ? 28.926 2.255 -15.274 1.00 63.94 209 GLY A C 1
ATOM 1650 O O . GLY A 1 209 ? 29.187 2.594 -16.424 1.00 63.94 209 GLY A O 1
ATOM 1651 N N . SER A 1 210 ? 28.015 1.304 -15.027 1.00 68.19 210 SER A N 1
ATOM 1652 C CA . SER A 1 210 ? 27.353 0.549 -16.114 1.00 68.19 210 SER A CA 1
ATOM 1653 C C . SER A 1 210 ? 26.252 1.323 -16.853 1.00 68.19 210 SER A C 1
ATOM 1655 O O . SER A 1 210 ? 25.961 1.012 -18.008 1.00 68.19 210 SER A O 1
ATOM 1657 N N . VAL A 1 211 ? 25.651 2.338 -16.218 1.00 74.94 211 VAL A N 1
ATOM 1658 C CA . VAL A 1 211 ? 24.603 3.193 -16.803 1.00 74.94 211 VAL A CA 1
ATOM 1659 C C . VAL A 1 211 ? 24.773 4.632 -16.316 1.00 74.94 211 VAL A C 1
ATOM 1661 O O . VAL A 1 211 ? 25.093 4.861 -15.151 1.00 74.94 211 VAL A O 1
ATOM 1664 N N . ALA A 1 212 ? 24.547 5.621 -17.184 1.00 81.12 212 ALA A N 1
ATOM 1665 C CA . ALA A 1 212 ? 24.631 7.031 -16.806 1.00 81.12 212 ALA A CA 1
ATOM 1666 C C . ALA A 1 212 ? 23.297 7.572 -16.250 1.00 81.12 212 ALA A C 1
ATOM 1668 O O . ALA A 1 212 ? 22.217 7.223 -16.724 1.00 81.12 212 ALA A O 1
ATOM 1669 N N . ALA A 1 213 ? 23.350 8.502 -15.289 1.00 80.75 213 ALA A N 1
ATOM 1670 C CA . ALA A 1 213 ? 22.143 9.028 -14.629 1.00 80.75 213 ALA A CA 1
ATOM 1671 C C . ALA A 1 213 ? 21.189 9.742 -15.606 1.00 80.75 213 ALA A C 1
ATOM 1673 O O . ALA A 1 213 ? 19.968 9.634 -15.490 1.00 80.75 213 ALA A O 1
ATOM 1674 N N . HIS A 1 214 ? 21.746 10.435 -16.605 1.00 84.00 214 HIS A N 1
ATOM 1675 C CA . HIS A 1 214 ? 20.964 11.094 -17.652 1.00 84.00 214 HIS A CA 1
ATOM 1676 C C . HIS A 1 214 ? 20.249 10.088 -18.568 1.00 84.00 214 HIS A C 1
ATOM 1678 O O . HIS A 1 214 ? 19.156 10.377 -19.052 1.00 84.00 214 HIS A O 1
ATOM 1684 N N . GLU A 1 215 ? 20.840 8.910 -18.788 1.00 84.69 215 GLU A N 1
ATOM 1685 C CA . GLU A 1 215 ? 20.257 7.836 -19.595 1.00 84.69 215 GLU A CA 1
ATOM 1686 C C . GLU A 1 215 ? 19.035 7.249 -18.879 1.00 84.69 215 GLU A C 1
ATOM 1688 O O . GLU A 1 215 ? 17.958 7.185 -19.468 1.00 84.69 215 GLU A O 1
ATOM 1693 N N . LEU A 1 216 ? 19.155 6.943 -17.581 1.00 85.75 216 LEU A N 1
ATOM 1694 C CA . LEU A 1 216 ? 18.033 6.473 -16.756 1.00 85.75 216 LEU A CA 1
ATOM 1695 C C . LEU A 1 216 ? 16.896 7.496 -16.689 1.00 85.75 216 LEU A C 1
ATOM 1697 O O . LEU A 1 216 ? 15.732 7.142 -16.873 1.00 85.75 216 LEU A O 1
ATOM 1701 N N . GLY A 1 217 ? 17.226 8.775 -16.486 1.00 84.88 217 GLY A N 1
ATOM 1702 C CA . GLY A 1 217 ? 16.228 9.844 -16.468 1.00 84.88 217 GLY A CA 1
ATOM 1703 C C . GLY A 1 217 ? 15.515 10.018 -17.810 1.00 84.88 217 GLY A C 1
ATOM 1704 O O . GLY A 1 217 ? 14.301 10.233 -17.853 1.00 84.88 217 GLY A O 1
ATOM 1705 N N . ALA A 1 218 ? 16.243 9.880 -18.922 1.00 86.19 218 ALA A N 1
ATOM 1706 C CA . ALA A 1 218 ? 15.657 9.927 -20.255 1.00 86.19 218 ALA A CA 1
ATOM 1707 C C . ALA A 1 218 ? 14.732 8.729 -20.515 1.00 86.19 218 ALA A C 1
ATOM 1709 O O . ALA A 1 218 ? 13.645 8.925 -21.061 1.00 86.19 218 ALA A O 1
ATOM 1710 N N . ILE A 1 219 ? 15.127 7.520 -20.106 1.00 87.38 219 ILE A N 1
ATOM 1711 C CA . ILE A 1 219 ? 14.313 6.305 -20.248 1.00 87.38 219 ILE A CA 1
ATOM 1712 C C . ILE A 1 219 ? 13.035 6.419 -19.415 1.00 87.38 219 ILE A C 1
ATOM 1714 O O . ILE A 1 219 ? 11.947 6.239 -19.961 1.00 87.38 219 ILE A O 1
ATOM 1718 N N . ALA A 1 220 ? 13.140 6.789 -18.136 1.00 87.00 220 ALA A N 1
ATOM 1719 C CA . ALA A 1 220 ? 11.984 6.974 -17.260 1.00 87.00 220 ALA A CA 1
ATOM 1720 C C . ALA A 1 220 ? 10.980 7.965 -17.859 1.00 87.00 220 ALA A C 1
ATOM 1722 O O . ALA A 1 220 ? 9.808 7.650 -18.020 1.00 87.00 220 ALA A O 1
ATOM 1723 N N . LYS A 1 221 ? 11.451 9.136 -18.299 1.00 86.62 221 LYS A N 1
ATOM 1724 C CA . LYS A 1 221 ? 10.575 10.183 -18.839 1.00 86.62 221 LYS A CA 1
ATOM 1725 C C . LYS A 1 221 ? 9.947 9.833 -20.192 1.00 86.62 221 LYS A C 1
ATOM 1727 O O . LYS A 1 221 ? 8.868 10.329 -20.511 1.00 86.62 221 LYS A O 1
ATOM 1732 N N . ARG A 1 222 ? 10.645 9.069 -21.037 1.00 86.31 222 ARG A N 1
ATOM 1733 C CA . ARG A 1 222 ? 10.222 8.826 -22.428 1.00 86.31 222 ARG A CA 1
ATOM 1734 C C . ARG A 1 222 ? 9.485 7.507 -22.615 1.00 86.31 222 ARG A C 1
ATOM 1736 O O . ARG A 1 222 ? 8.658 7.440 -23.521 1.00 86.31 222 ARG A O 1
ATOM 1743 N N . HIS A 1 223 ? 9.831 6.477 -21.843 1.00 87.88 223 HIS A N 1
ATOM 1744 C CA . HIS A 1 223 ? 9.363 5.104 -22.058 1.00 87.88 223 HIS A CA 1
ATOM 1745 C C . HIS A 1 223 ? 8.405 4.615 -20.963 1.00 87.88 223 HIS A C 1
ATOM 1747 O O . HIS A 1 223 ? 7.600 3.724 -21.229 1.00 87.88 223 HIS A O 1
ATOM 1753 N N . PHE A 1 224 ? 8.444 5.208 -19.763 1.00 87.75 224 PHE A N 1
ATOM 1754 C CA . PHE A 1 224 ? 7.507 4.898 -18.685 1.00 87.75 224 PHE A CA 1
ATOM 1755 C C . PHE A 1 224 ? 6.434 5.986 -18.584 1.00 87.75 224 PHE A C 1
ATOM 1757 O O . PHE A 1 224 ? 6.699 7.141 -18.264 1.00 87.75 224 PHE A O 1
ATOM 1764 N N . THR A 1 225 ? 5.196 5.605 -18.880 1.00 88.44 225 THR A N 1
ATOM 1765 C CA . THR A 1 225 ? 3.999 6.431 -18.682 1.00 88.44 225 THR A CA 1
ATOM 1766 C C . THR A 1 225 ? 3.046 5.700 -17.745 1.00 88.44 225 THR A C 1
ATOM 1768 O O . THR A 1 225 ? 3.121 4.476 -17.649 1.00 88.44 225 THR A O 1
ATOM 1771 N N . ILE A 1 226 ? 2.130 6.414 -17.084 1.00 89.06 226 ILE A N 1
ATOM 1772 C CA . ILE A 1 226 ? 1.146 5.796 -16.175 1.00 89.06 226 ILE A CA 1
ATOM 1773 C C . ILE A 1 226 ? 0.394 4.631 -16.858 1.00 89.06 226 ILE A C 1
ATOM 1775 O O . ILE A 1 226 ? 0.381 3.535 -16.302 1.00 89.06 226 ILE A O 1
ATOM 1779 N N . PRO A 1 227 ? -0.111 4.758 -18.106 1.00 89.94 227 PRO A N 1
ATOM 1780 C CA . PRO A 1 227 ? -0.774 3.637 -18.780 1.00 89.94 227 PRO A CA 1
ATOM 1781 C C . PRO A 1 227 ? 0.144 2.446 -19.091 1.00 89.94 227 PRO A C 1
ATOM 1783 O O . PRO A 1 227 ? -0.319 1.314 -19.218 1.00 89.94 227 PRO A O 1
ATOM 1786 N N . VAL A 1 228 ? 1.444 2.679 -19.288 1.00 89.44 228 VAL A N 1
ATOM 1787 C CA . VAL A 1 228 ? 2.424 1.601 -19.497 1.00 89.44 228 VAL A CA 1
ATOM 1788 C C . VAL A 1 228 ? 2.750 0.923 -18.173 1.00 89.44 228 VAL A C 1
ATOM 1790 O O . VAL A 1 228 ? 2.822 -0.301 -18.141 1.00 89.44 228 VAL A O 1
ATOM 1793 N N . LEU A 1 229 ? 2.895 1.691 -17.092 1.00 90.12 229 LEU A N 1
ATOM 1794 C CA . LEU A 1 229 ? 3.137 1.174 -15.747 1.00 90.12 229 LEU A CA 1
ATOM 1795 C C . LEU A 1 229 ? 1.969 0.307 -15.282 1.00 90.12 229 LEU A C 1
ATOM 1797 O O . LEU A 1 229 ? 2.203 -0.837 -14.916 1.00 90.12 229 LEU A O 1
ATOM 1801 N N . ASN A 1 230 ? 0.729 0.782 -15.419 1.00 90.00 230 ASN A N 1
ATOM 1802 C CA . ASN A 1 230 ? -0.460 0.011 -15.048 1.00 90.00 230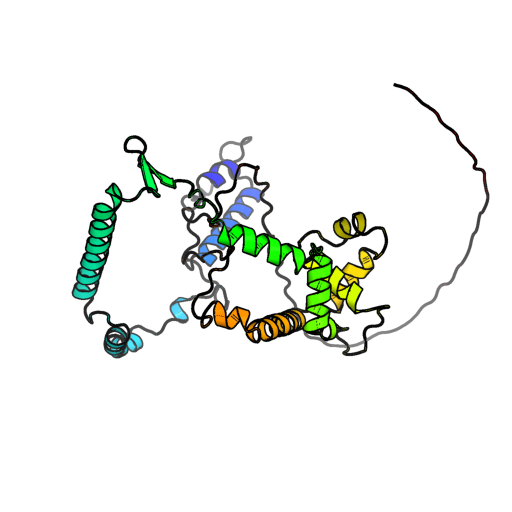 ASN A CA 1
ATOM 1803 C C . ASN A 1 230 ? -0.544 -1.310 -15.824 1.00 90.00 230 ASN A C 1
ATOM 1805 O O . ASN A 1 230 ? -0.789 -2.358 -15.239 1.00 90.00 230 ASN A O 1
ATOM 1809 N N . ARG A 1 231 ? -0.266 -1.290 -17.136 1.00 90.50 231 ARG A N 1
ATOM 1810 C CA . ARG A 1 231 ? -0.250 -2.515 -17.955 1.00 90.50 231 ARG A CA 1
ATOM 1811 C C . ARG A 1 231 ? 0.913 -3.448 -17.618 1.00 90.50 231 ARG A C 1
ATOM 1813 O O . ARG A 1 231 ? 0.743 -4.657 -17.639 1.00 90.50 231 ARG A O 1
ATOM 1820 N N . SER A 1 232 ? 2.087 -2.899 -17.314 1.00 90.75 232 SER A N 1
ATOM 1821 C CA . SER A 1 232 ? 3.250 -3.691 -16.887 1.00 90.75 232 SER A CA 1
ATOM 1822 C C . SER A 1 232 ? 3.002 -4.334 -15.522 1.00 90.75 232 SER A C 1
ATOM 1824 O O . SER A 1 232 ? 3.351 -5.491 -15.324 1.00 90.75 232 SER A O 1
ATOM 1826 N N . GLY A 1 233 ? 2.356 -3.607 -14.607 1.00 90.31 233 GLY A N 1
ATOM 1827 C CA . GLY A 1 233 ? 1.915 -4.121 -13.314 1.00 90.31 233 GLY A CA 1
ATOM 1828 C C . GLY A 1 233 ? 0.879 -5.229 -13.471 1.00 90.31 233 GLY A C 1
ATOM 1829 O O . GLY A 1 233 ? 1.042 -6.290 -12.879 1.00 90.31 233 GLY A O 1
ATOM 1830 N N . ALA A 1 234 ? -0.120 -5.032 -14.338 1.00 90.62 234 ALA A N 1
ATOM 1831 C CA . ALA A 1 234 ? -1.124 -6.050 -14.637 1.00 90.62 234 ALA A CA 1
ATOM 1832 C C . ALA A 1 234 ? -0.499 -7.356 -15.156 1.00 90.62 234 ALA A C 1
ATOM 1834 O O . ALA A 1 234 ? -0.920 -8.424 -14.735 1.00 90.62 234 ALA A O 1
ATOM 1835 N N . ASP A 1 235 ? 0.538 -7.304 -15.999 1.00 91.12 235 ASP A N 1
ATOM 1836 C CA . ASP A 1 235 ? 1.228 -8.522 -16.458 1.00 91.12 235 ASP A CA 1
ATOM 1837 C C . ASP A 1 235 ? 1.869 -9.307 -15.318 1.00 91.12 235 ASP A C 1
ATOM 1839 O O . ASP A 1 235 ? 1.806 -10.535 -15.295 1.00 91.12 235 ASP A O 1
ATOM 1843 N N . VAL A 1 236 ? 2.489 -8.601 -14.371 1.00 91.56 236 VAL A N 1
ATOM 1844 C CA . VAL A 1 236 ? 3.122 -9.230 -13.210 1.00 91.56 236 VAL A CA 1
ATOM 1845 C C . VAL A 1 236 ? 2.066 -9.824 -12.283 1.00 91.56 236 VAL A C 1
ATOM 1847 O O . VAL A 1 236 ? 2.209 -10.970 -11.864 1.00 91.56 236 VAL A O 1
ATOM 1850 N N . VAL A 1 237 ? 0.991 -9.081 -12.008 1.00 89.06 237 VAL A N 1
ATOM 1851 C CA . VAL A 1 237 ? -0.122 -9.536 -11.162 1.00 89.06 237 VAL A CA 1
ATOM 1852 C C . VAL A 1 237 ? -0.827 -10.741 -11.784 1.00 89.06 237 VAL A C 1
ATOM 1854 O O . VAL A 1 237 ? -1.024 -11.743 -11.107 1.00 89.06 237 VAL A O 1
ATOM 1857 N N . ASN A 1 238 ? -1.134 -10.694 -13.080 1.00 90.19 238 ASN A N 1
ATOM 1858 C CA . ASN A 1 238 ? -1.793 -11.795 -13.783 1.00 90.19 238 ASN A CA 1
ATOM 1859 C C . ASN A 1 238 ? -0.914 -13.050 -13.823 1.00 90.19 238 ASN A C 1
ATOM 1861 O O . ASN A 1 238 ? -1.413 -14.157 -13.638 1.00 90.19 238 ASN A O 1
ATOM 1865 N N . ALA A 1 239 ? 0.399 -12.894 -14.024 1.00 89.56 239 ALA A N 1
ATOM 1866 C CA . ALA A 1 239 ? 1.327 -14.018 -13.960 1.00 89.56 239 ALA A CA 1
ATOM 1867 C C . ALA A 1 239 ? 1.419 -14.607 -12.543 1.00 89.56 239 ALA A C 1
ATOM 1869 O O . ALA A 1 239 ? 1.496 -15.823 -12.395 1.00 89.56 239 ALA A O 1
ATOM 1870 N N . HIS A 1 240 ? 1.385 -13.764 -11.507 1.00 86.69 240 HIS A N 1
ATOM 1871 C CA . HIS A 1 240 ? 1.368 -14.208 -10.114 1.00 86.69 240 HIS A CA 1
ATOM 1872 C C . HIS A 1 240 ? 0.071 -14.946 -9.750 1.00 86.69 240 HIS A C 1
ATOM 1874 O O . HIS A 1 240 ? 0.125 -15.979 -9.086 1.00 86.69 240 HIS A O 1
ATOM 1880 N N . ALA A 1 241 ? -1.080 -14.468 -10.228 1.00 86.00 241 ALA A N 1
ATOM 1881 C CA . ALA A 1 241 ? -2.377 -15.110 -10.017 1.00 86.00 241 ALA A CA 1
ATOM 1882 C C . ALA A 1 241 ? -2.466 -16.515 -10.643 1.00 86.00 241 ALA A C 1
ATOM 1884 O O . ALA A 1 241 ? -3.235 -17.344 -10.174 1.00 86.00 241 ALA A O 1
ATOM 1885 N N . GLY A 1 242 ? -1.663 -16.802 -11.674 1.00 87.00 242 GLY A N 1
ATOM 1886 C CA . GLY A 1 242 ? -1.593 -18.122 -12.307 1.00 87.00 242 GLY A CA 1
ATOM 1887 C C . GLY A 1 242 ? -0.694 -19.144 -11.599 1.00 87.00 242 GLY A C 1
ATOM 1888 O O . GLY A 1 242 ? -0.535 -20.245 -12.118 1.00 87.00 242 GLY A O 1
ATOM 1889 N N . LEU A 1 243 ? -0.059 -18.800 -10.472 1.00 87.06 243 LEU A N 1
ATOM 1890 C CA . LEU A 1 243 ? 0.806 -19.725 -9.733 1.00 87.06 243 LEU A CA 1
ATOM 1891 C C . LEU A 1 243 ? -0.003 -20.578 -8.750 1.00 87.06 243 LEU A C 1
ATOM 1893 O O . LEU A 1 243 ? -0.787 -20.046 -7.966 1.00 87.06 243 LEU A O 1
ATOM 1897 N N . ASP A 1 244 ? 0.293 -21.880 -8.696 1.00 86.38 244 ASP A N 1
ATOM 1898 C CA . ASP A 1 244 ? -0.334 -22.825 -7.754 1.00 86.38 244 ASP A CA 1
ATOM 1899 C C . ASP A 1 244 ? -0.177 -22.390 -6.288 1.00 86.38 244 ASP A C 1
ATOM 1901 O O . ASP A 1 244 ? -1.063 -22.596 -5.461 1.00 86.38 244 ASP A O 1
ATOM 1905 N N . LEU A 1 245 ? 0.948 -21.739 -5.967 1.00 83.44 245 LEU A N 1
ATOM 1906 C CA . LEU A 1 245 ? 1.214 -21.207 -4.630 1.00 83.44 245 LEU A CA 1
ATOM 1907 C C . LEU A 1 245 ? 0.196 -20.134 -4.224 1.00 83.44 245 LEU A C 1
ATOM 1909 O O . LEU A 1 245 ? -0.206 -20.082 -3.067 1.00 83.44 245 LEU A O 1
ATOM 1913 N N . THR A 1 246 ? -0.237 -19.304 -5.172 1.00 81.44 246 THR A N 1
ATOM 1914 C CA . THR A 1 246 ? -1.218 -18.244 -4.926 1.00 81.44 246 THR A CA 1
ATOM 1915 C C . THR A 1 246 ? -2.582 -18.851 -4.603 1.00 81.44 246 THR A C 1
ATOM 1917 O O . THR A 1 246 ? -3.230 -18.412 -3.659 1.00 81.44 246 THR A O 1
ATOM 1920 N N . ALA A 1 247 ? -2.968 -19.926 -5.300 1.00 79.19 247 ALA A N 1
ATOM 1921 C CA . ALA A 1 247 ? -4.184 -20.683 -4.996 1.00 79.19 247 ALA A CA 1
ATOM 1922 C C . ALA A 1 247 ? -4.111 -21.412 -3.641 1.00 79.19 247 ALA A C 1
ATOM 1924 O O . ALA A 1 247 ? -5.122 -21.559 -2.960 1.00 79.19 247 ALA A O 1
ATOM 1925 N N . ALA A 1 248 ? -2.918 -21.846 -3.219 1.00 81.00 248 ALA A N 1
ATOM 1926 C CA . ALA A 1 248 ? -2.717 -22.467 -1.910 1.00 81.00 248 ALA A CA 1
ATOM 1927 C C . ALA A 1 248 ? -2.833 -21.473 -0.736 1.00 81.00 248 ALA A C 1
ATOM 1929 O O . ALA A 1 248 ? -3.093 -21.894 0.390 1.00 81.00 248 ALA A O 1
ATOM 1930 N N . TRP A 1 249 ? -2.633 -20.172 -0.973 1.00 76.44 249 TRP A N 1
ATOM 1931 C CA . TRP A 1 249 ? -2.747 -19.129 0.054 1.00 76.44 249 TRP A CA 1
ATOM 1932 C C . TRP A 1 249 ? -4.175 -18.617 0.268 1.00 76.44 249 TRP A C 1
ATOM 1934 O O . TRP A 1 249 ? -4.449 -18.031 1.313 1.00 76.44 249 TRP A O 1
ATOM 1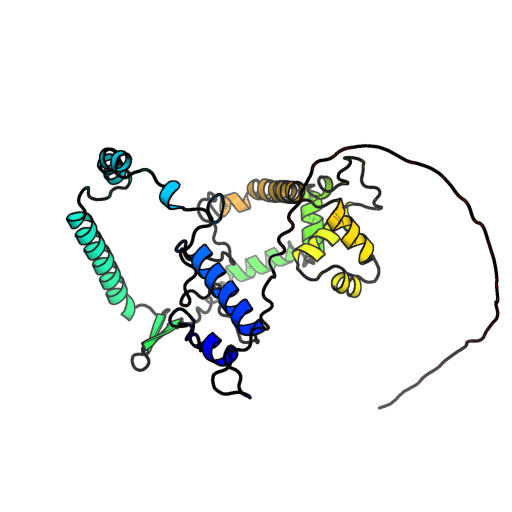944 N N . GLY A 1 250 ? -5.088 -18.859 -0.674 1.00 74.50 250 GLY A N 1
ATOM 1945 C CA . GLY A 1 250 ? -6.501 -18.516 -0.543 1.00 74.50 250 GLY A CA 1
ATOM 1946 C C . GLY A 1 250 ? -7.167 -18.222 -1.885 1.00 74.50 250 GLY A C 1
ATOM 1947 O O . GLY A 1 250 ? -6.558 -18.314 -2.946 1.00 74.50 250 GLY A O 1
ATOM 1948 N N . ASP A 1 251 ? -8.434 -17.825 -1.827 1.00 73.06 251 ASP A N 1
ATOM 1949 C CA . ASP A 1 251 ? -9.248 -17.414 -2.979 1.00 73.06 251 ASP A CA 1
ATOM 1950 C C . ASP A 1 251 ? -9.008 -15.950 -3.406 1.00 73.06 251 ASP A C 1
ATOM 1952 O O . ASP A 1 251 ? -9.672 -15.441 -4.308 1.00 73.06 251 ASP A O 1
ATOM 1956 N N . GLY A 1 252 ? -8.065 -15.261 -2.754 1.00 65.38 252 GLY A N 1
ATOM 1957 C CA . GLY A 1 252 ? -7.773 -13.846 -2.982 1.00 65.38 252 GLY A CA 1
ATOM 1958 C C . GLY A 1 252 ? -8.816 -12.885 -2.402 1.00 65.38 252 GLY A C 1
ATOM 1959 O O . GLY A 1 252 ? -8.703 -11.683 -2.634 1.00 65.38 252 GLY A O 1
ATOM 1960 N N . SER A 1 253 ? -9.805 -13.374 -1.638 1.00 64.50 253 SER A N 1
ATOM 1961 C CA . SER A 1 253 ? -10.812 -12.528 -0.975 1.00 64.50 253 SER A CA 1
ATOM 1962 C C . SER A 1 253 ? -10.235 -11.712 0.186 1.00 64.50 253 SER A C 1
ATOM 1964 O O . SER A 1 253 ? -10.752 -10.645 0.518 1.00 64.50 253 SER A O 1
ATOM 1966 N N . VAL A 1 254 ? -9.136 -12.189 0.780 1.00 57.81 254 VAL A N 1
ATOM 1967 C CA . VAL A 1 254 ? -8.437 -11.538 1.889 1.00 57.81 254 VAL A CA 1
ATOM 1968 C C . VAL A 1 254 ? -6.971 -11.353 1.514 1.00 57.81 254 VAL A C 1
ATOM 1970 O O . VAL A 1 254 ? -6.232 -12.319 1.342 1.00 57.81 254 VAL A O 1
ATOM 1973 N N . ALA A 1 255 ? -6.540 -10.097 1.412 1.00 57.31 255 ALA A N 1
ATOM 1974 C CA . ALA A 1 255 ? -5.142 -9.737 1.218 1.00 57.31 255 ALA A CA 1
ATOM 1975 C C . ALA A 1 255 ? -4.629 -9.019 2.472 1.00 57.31 255 ALA A C 1
ATOM 1977 O O . ALA A 1 255 ? -5.035 -7.897 2.769 1.00 57.31 255 ALA A O 1
ATOM 1978 N N . ALA A 1 256 ? -3.725 -9.660 3.212 1.00 51.53 256 ALA A N 1
ATOM 1979 C CA . ALA A 1 256 ? -2.970 -9.003 4.272 1.00 51.53 256 ALA A CA 1
ATOM 1980 C C . ALA A 1 256 ? -1.731 -8.352 3.644 1.00 51.53 256 ALA A C 1
ATOM 1982 O O . ALA A 1 256 ? -0.703 -9.000 3.455 1.00 51.53 256 ALA A O 1
ATOM 1983 N N . VAL A 1 257 ? -1.851 -7.083 3.253 1.00 52.84 257 VAL A N 1
ATOM 1984 C CA . VAL A 1 257 ? -0.736 -6.320 2.680 1.00 52.84 257 VAL A CA 1
ATOM 1985 C C . VAL A 1 257 ? -0.103 -5.471 3.782 1.00 52.84 257 VAL A C 1
ATOM 1987 O O . VAL A 1 257 ? -0.707 -4.508 4.263 1.00 52.84 257 VAL A O 1
ATOM 1990 N N . ASP A 1 258 ? 1.114 -5.839 4.186 1.00 51.34 258 ASP A N 1
ATOM 1991 C CA . ASP A 1 258 ? 1.942 -5.055 5.106 1.00 51.34 258 ASP A CA 1
ATOM 1992 C C . ASP A 1 258 ? 2.370 -3.752 4.413 1.00 51.34 258 ASP A C 1
ATOM 1994 O O . ASP A 1 258 ? 3.093 -3.768 3.415 1.00 51.34 258 ASP A O 1
ATOM 1998 N N . GLY A 1 259 ? 1.825 -2.629 4.884 1.00 41.59 259 GLY A N 1
ATOM 1999 C CA . GLY A 1 259 ? 1.921 -1.319 4.232 1.00 41.59 259 GLY A CA 1
ATOM 2000 C C . GLY A 1 259 ? 0.594 -0.755 3.715 1.00 41.59 259 GLY A C 1
ATOM 2001 O O . GLY A 1 259 ? 0.593 0.343 3.159 1.00 41.59 259 GLY A O 1
ATOM 2002 N N . THR A 1 260 ? -0.534 -1.449 3.911 1.00 45.03 260 THR A N 1
ATOM 2003 C CA . THR A 1 260 ? -1.854 -0.840 3.678 1.00 45.03 260 THR A CA 1
ATOM 2004 C C . THR A 1 260 ? -2.044 0.287 4.684 1.00 45.03 260 THR A C 1
ATOM 2006 O O . THR A 1 260 ? -2.314 0.043 5.861 1.00 45.03 260 THR A O 1
ATOM 2009 N N . MET A 1 261 ? -1.873 1.529 4.234 1.00 42.19 261 MET A N 1
ATOM 2010 C CA . MET A 1 261 ? -2.392 2.669 4.974 1.00 42.19 261 MET A CA 1
ATOM 2011 C C . MET A 1 261 ? -3.906 2.500 4.989 1.00 42.19 261 MET A C 1
ATOM 2013 O O . MET A 1 261 ? -4.542 2.466 3.939 1.00 42.19 261 MET A O 1
ATOM 2017 N N . MET A 1 262 ? -4.465 2.282 6.175 1.00 44.81 262 MET A N 1
ATOM 2018 C CA . MET A 1 262 ? -5.907 2.329 6.342 1.00 44.81 262 MET A CA 1
ATOM 2019 C C . MET A 1 262 ? -6.298 3.785 6.139 1.00 44.81 262 MET A C 1
ATOM 2021 O O . MET A 1 262 ? -5.923 4.624 6.960 1.00 44.81 262 MET A O 1
ATOM 2025 N N . ASP A 1 263 ? -6.998 4.081 5.045 1.00 41.75 263 ASP A N 1
ATOM 2026 C CA . ASP A 1 263 ? -7.601 5.394 4.849 1.00 41.75 263 ASP A CA 1
ATOM 2027 C C . ASP A 1 263 ? -8.580 5.613 6.005 1.00 41.75 263 ASP A C 1
ATOM 2029 O O . ASP A 1 263 ? -9.657 5.016 6.082 1.00 41.75 263 ASP A O 1
ATOM 2033 N N . THR A 1 264 ? -8.176 6.431 6.973 1.00 42.53 264 THR A N 1
ATOM 2034 C CA . THR A 1 264 ? -9.099 6.933 7.977 1.00 42.53 264 THR A CA 1
ATOM 2035 C C . THR A 1 264 ? -10.097 7.815 7.249 1.00 42.53 264 THR A C 1
ATOM 2037 O O . THR A 1 264 ? -9.710 8.738 6.543 1.00 42.53 264 THR A O 1
ATOM 2040 N N . VAL A 1 265 ? -11.389 7.532 7.433 1.00 45.53 265 VAL A N 1
ATOM 2041 C CA . VAL A 1 265 ? -12.519 8.203 6.759 1.00 45.53 265 VAL A CA 1
ATOM 2042 C C . VAL A 1 265 ? -12.486 9.735 6.920 1.00 45.53 265 VAL A C 1
ATOM 2044 O O . VAL A 1 265 ? -13.170 10.445 6.191 1.00 45.53 265 VAL A O 1
ATOM 2047 N N . ILE A 1 266 ? -11.691 10.252 7.863 1.00 40.22 266 ILE A N 1
ATOM 2048 C CA . ILE A 1 266 ? -11.499 11.674 8.131 1.00 40.22 266 ILE A CA 1
ATOM 2049 C C . ILE A 1 266 ? -10.024 11.903 8.500 1.00 40.22 266 ILE A C 1
ATOM 2051 O O . ILE A 1 266 ? -9.547 11.331 9.485 1.00 40.22 266 ILE A O 1
ATOM 2055 N N . ASP A 1 267 ? -9.326 12.761 7.748 1.00 41.09 267 ASP A N 1
ATOM 2056 C CA . ASP A 1 267 ? -8.058 13.386 8.156 1.00 41.09 267 ASP A CA 1
ATOM 2057 C C . ASP A 1 267 ? -8.349 14.290 9.369 1.00 41.09 267 ASP A C 1
ATOM 2059 O O . ASP A 1 267 ? -8.647 15.475 9.246 1.00 41.09 267 ASP A O 1
ATOM 2063 N N . ASN A 1 268 ? -8.356 13.717 10.570 1.00 44.81 268 ASN A N 1
ATOM 2064 C CA . ASN A 1 268 ? -8.476 14.469 11.817 1.00 44.81 268 ASN A CA 1
ATOM 2065 C C . ASN A 1 268 ? -7.098 14.549 12.487 1.00 44.81 268 ASN A C 1
ATOM 2067 O O . ASN A 1 268 ? -6.300 13.627 12.382 1.00 44.81 268 ASN A O 1
ATOM 2071 N N . LEU A 1 269 ? -6.834 15.600 13.264 1.00 45.16 269 LEU A N 1
ATOM 2072 C CA . LEU A 1 269 ? -5.599 15.781 14.046 1.00 45.16 269 LEU A CA 1
ATOM 2073 C C . LEU A 1 269 ? -5.309 14.636 15.042 1.00 45.16 269 LEU A C 1
ATOM 2075 O O . LEU A 1 269 ? -4.205 14.551 15.572 1.00 45.16 269 LEU A O 1
ATOM 2079 N N . LEU A 1 270 ? -6.296 13.776 15.316 1.00 41.25 270 LEU A N 1
ATOM 2080 C CA . LEU A 1 270 ? -6.169 12.562 16.134 1.00 41.25 270 LEU A CA 1
ATOM 2081 C C . LEU A 1 270 ? -5.795 11.308 15.321 1.00 41.25 270 LEU A C 1
ATOM 2083 O O . LEU A 1 270 ? -5.442 10.286 15.907 1.00 41.25 270 LEU A O 1
ATOM 2087 N N . ALA A 1 271 ? -5.894 11.369 13.993 1.00 35.75 271 ALA A N 1
ATOM 2088 C CA . ALA A 1 271 ? -5.543 10.299 13.074 1.00 35.75 271 ALA A CA 1
ATOM 2089 C C . ALA A 1 271 ? -4.104 10.507 12.580 1.00 35.75 271 ALA A C 1
ATOM 2091 O O . ALA A 1 271 ? -3.851 11.118 11.548 1.00 35.75 271 ALA A O 1
ATOM 2092 N N . GLU A 1 272 ? -3.130 10.002 13.336 1.00 39.94 272 GLU A N 1
ATOM 2093 C CA . GLU A 1 272 ? -1.802 9.753 12.771 1.00 39.94 272 GLU A CA 1
ATOM 2094 C C . GLU A 1 272 ? -1.854 8.476 11.914 1.00 39.94 272 GLU A C 1
ATOM 2096 O O . GLU A 1 272 ? -2.405 7.467 12.375 1.00 39.94 272 GLU A O 1
ATOM 2101 N N . PRO A 1 273 ? -1.254 8.457 10.706 1.00 41.31 273 PRO A N 1
ATOM 2102 C CA . PRO A 1 273 ? -1.111 7.232 9.934 1.00 41.31 273 PRO A CA 1
ATOM 2103 C C . PRO A 1 273 ? -0.179 6.280 10.690 1.00 41.31 273 PRO A C 1
ATOM 2105 O O . PRO A 1 273 ? 1.047 6.389 10.641 1.00 41.31 273 PRO A O 1
ATOM 2108 N N . ARG A 1 274 ? -0.765 5.336 11.427 1.00 32.22 274 ARG A N 1
ATOM 2109 C CA . ARG A 1 274 ? -0.025 4.244 12.056 1.00 32.22 274 ARG A CA 1
ATOM 2110 C C . ARG A 1 274 ? 0.220 3.171 11.005 1.00 32.22 274 ARG A C 1
ATOM 2112 O O . ARG A 1 274 ? -0.696 2.442 10.634 1.00 32.22 274 ARG A O 1
ATOM 2119 N N . SER A 1 275 ? 1.466 3.033 10.557 1.00 33.88 275 SER A N 1
ATOM 2120 C CA . SER A 1 275 ? 1.892 1.762 9.977 1.00 33.88 275 SER A CA 1
ATOM 2121 C C . SER A 1 275 ? 1.848 0.699 11.078 1.00 33.88 275 SER A C 1
ATOM 2123 O O . SER A 1 275 ? 2.234 0.956 12.222 1.00 33.88 275 SER A O 1
ATOM 2125 N N . SER A 1 276 ? 1.369 -0.505 10.766 1.00 31.52 276 SER A N 1
ATOM 2126 C CA . SER A 1 276 ? 1.385 -1.650 11.683 1.00 31.52 276 SER A CA 1
ATOM 2127 C C . SER A 1 276 ? 2.801 -2.216 11.820 1.00 31.52 276 SER A C 1
ATOM 2129 O O . SER A 1 276 ? 3.056 -3.380 11.546 1.00 31.52 276 SER A O 1
ATOM 2131 N N . THR A 1 277 ? 3.753 -1.385 12.226 1.00 31.34 277 THR A N 1
ATOM 2132 C CA . THR A 1 277 ? 5.113 -1.806 12.546 1.00 31.34 277 THR A CA 1
ATOM 2133 C C . THR A 1 277 ? 5.515 -1.171 13.860 1.00 31.34 277 THR A C 1
ATOM 2135 O O . THR A 1 277 ? 5.585 0.052 13.974 1.00 31.34 277 THR A O 1
ATOM 2138 N N . ALA A 1 278 ? 5.827 -2.013 14.844 1.00 29.64 278 ALA A N 1
ATOM 2139 C CA . ALA A 1 278 ? 6.631 -1.629 15.992 1.00 29.64 278 ALA A CA 1
ATOM 2140 C C . ALA A 1 278 ? 8.021 -1.205 15.483 1.00 29.64 278 ALA A C 1
ATOM 2142 O O . ALA A 1 278 ? 8.924 -2.025 15.334 1.00 29.64 278 ALA A O 1
ATOM 2143 N N . ALA A 1 279 ? 8.172 0.074 15.142 1.00 25.12 279 ALA A N 1
ATOM 2144 C CA . ALA A 1 279 ? 9.443 0.642 14.730 1.00 25.12 279 ALA A CA 1
ATOM 2145 C C . ALA A 1 279 ? 10.311 0.882 15.971 1.00 25.12 279 ALA A C 1
ATOM 2147 O O . ALA A 1 279 ? 10.053 1.767 16.787 1.00 25.12 279 ALA A O 1
ATOM 2148 N N . THR A 1 280 ? 11.361 0.074 16.104 1.00 24.94 280 THR A N 1
ATOM 2149 C CA . THR A 1 280 ? 12.539 0.412 16.900 1.00 24.94 280 THR A CA 1
ATOM 2150 C C . THR A 1 280 ? 13.105 1.758 16.430 1.00 24.94 280 THR A C 1
ATOM 2152 O O . THR A 1 280 ? 13.230 2.012 15.236 1.00 24.94 280 THR A O 1
ATOM 2155 N N . ALA A 1 281 ? 13.410 2.606 17.411 1.00 25.69 281 ALA A N 1
ATOM 2156 C CA . ALA A 1 281 ? 13.889 3.982 17.332 1.00 25.69 281 ALA A CA 1
ATOM 2157 C C . ALA A 1 281 ? 14.798 4.349 16.137 1.00 25.69 281 ALA A C 1
ATOM 2159 O O . ALA A 1 281 ? 15.834 3.729 15.902 1.00 25.69 281 ALA A O 1
ATOM 2160 N N . GLY A 1 282 ? 14.461 5.468 15.487 1.00 24.50 282 GLY A N 1
ATOM 2161 C CA . GLY A 1 282 ? 15.314 6.199 14.548 1.00 24.50 282 GLY A CA 1
ATOM 2162 C C . GLY A 1 282 ? 14.578 7.407 13.957 1.00 24.50 282 GLY A C 1
ATOM 2163 O O . GLY A 1 282 ? 13.710 7.242 13.113 1.00 24.50 282 GLY A O 1
ATOM 2164 N N . SER A 1 283 ? 14.902 8.602 14.453 1.00 23.64 283 SER A N 1
ATOM 2165 C CA . SER A 1 283 ? 14.422 9.957 14.110 1.00 23.64 283 SER A CA 1
ATOM 2166 C C . SER A 1 283 ? 13.712 10.172 12.751 1.00 23.64 283 SER A C 1
ATOM 2168 O O . SER A 1 283 ? 14.303 9.870 11.714 1.00 23.64 283 SER A O 1
ATOM 2170 N N . PRO A 1 284 ? 12.535 10.837 12.700 1.00 29.23 284 PRO A N 1
ATOM 2171 C CA . PRO A 1 284 ? 11.909 11.223 11.438 1.00 29.23 284 PRO A CA 1
ATOM 2172 C C . PRO A 1 284 ? 12.360 12.623 10.987 1.00 29.23 284 PRO A C 1
ATOM 2174 O O . PRO A 1 284 ? 12.040 13.635 11.607 1.00 29.23 284 PRO A O 1
ATOM 2177 N N . THR A 1 285 ? 13.064 12.705 9.858 1.00 25.02 285 THR A N 1
ATOM 2178 C CA . THR A 1 285 ? 13.089 13.924 9.036 1.00 25.02 285 THR A CA 1
ATOM 2179 C C . THR A 1 285 ? 11.865 13.909 8.127 1.00 25.02 285 THR A C 1
ATOM 2181 O O . THR A 1 285 ? 11.827 13.182 7.137 1.00 25.02 285 THR A O 1
ATOM 2184 N N . THR A 1 286 ? 10.856 14.701 8.471 1.00 25.95 286 THR A N 1
ATOM 2185 C CA . THR A 1 286 ? 9.658 14.932 7.659 1.00 25.95 286 THR A CA 1
ATOM 2186 C C . THR A 1 286 ? 10.008 15.758 6.421 1.00 25.95 286 THR A C 1
ATOM 2188 O O . THR A 1 286 ? 10.310 16.946 6.528 1.00 25.95 286 THR A O 1
ATOM 2191 N N . SER A 1 287 ? 9.940 15.156 5.236 1.00 23.58 287 SER A N 1
ATOM 2192 C CA . SER A 1 287 ? 9.846 15.878 3.965 1.00 23.58 287 SER A CA 1
ATOM 2193 C C . SER A 1 287 ? 8.429 15.728 3.419 1.00 23.58 287 SER A C 1
ATOM 2195 O O . SER A 1 287 ? 8.060 14.665 2.924 1.00 23.58 287 SER A O 1
ATOM 2197 N N . SER A 1 288 ? 7.632 16.786 3.532 1.00 24.14 288 SER A N 1
ATOM 2198 C CA . SER A 1 288 ? 6.296 16.890 2.942 1.00 24.14 288 SER A CA 1
ATOM 2199 C C . SER A 1 288 ? 6.372 16.875 1.403 1.00 24.14 288 SER A C 1
ATOM 2201 O O . SER A 1 288 ? 7.197 17.603 0.840 1.00 24.14 288 SER A O 1
ATOM 2203 N N . PRO A 1 289 ? 5.524 16.114 0.688 1.00 26.61 289 PRO A N 1
ATOM 2204 C CA . PRO A 1 289 ? 5.425 16.213 -0.762 1.00 26.61 289 PRO A CA 1
ATOM 2205 C C . PRO A 1 289 ? 4.659 17.484 -1.154 1.00 26.61 289 PRO A C 1
ATOM 2207 O O . PRO A 1 289 ? 3.537 17.729 -0.721 1.00 26.61 289 PRO A O 1
ATOM 2210 N N . THR A 1 290 ? 5.283 18.318 -1.982 1.00 23.14 290 THR A N 1
ATOM 2211 C CA . THR A 1 290 ? 4.672 19.512 -2.577 1.00 23.14 290 THR A CA 1
ATOM 2212 C C . THR A 1 290 ? 3.719 19.090 -3.708 1.00 23.14 290 THR A C 1
ATOM 2214 O O . THR A 1 290 ? 4.181 18.431 -4.645 1.00 23.14 290 THR A O 1
ATOM 2217 N N . PRO A 1 291 ? 2.427 19.465 -3.707 1.00 26.41 291 PRO A N 1
ATOM 2218 C CA . PRO A 1 291 ? 1.562 19.221 -4.855 1.00 26.41 291 PRO A CA 1
ATOM 2219 C C . PRO A 1 291 ? 1.923 20.209 -5.972 1.00 26.41 291 PRO A C 1
ATOM 2221 O O . PRO A 1 291 ? 1.734 21.417 -5.855 1.00 26.41 291 PRO A O 1
ATOM 2224 N N . THR A 1 292 ? 2.484 19.702 -7.070 1.00 24.86 292 THR A N 1
ATOM 2225 C CA . THR A 1 292 ? 2.693 20.489 -8.293 1.00 24.86 292 THR A CA 1
ATOM 2226 C C . THR A 1 292 ? 1.438 20.397 -9.154 1.00 24.86 292 THR A C 1
ATOM 2228 O O . THR A 1 292 ? 1.271 19.463 -9.934 1.00 24.86 292 THR A O 1
ATOM 2231 N N . SER A 1 293 ? 0.552 21.386 -9.033 1.00 25.50 293 SER A N 1
ATOM 2232 C CA . SER A 1 293 ? -0.491 21.633 -10.025 1.00 25.50 293 SER A CA 1
ATOM 2233 C C . SER A 1 293 ? 0.169 22.136 -11.314 1.00 25.50 293 SER A C 1
ATOM 2235 O O . SER A 1 293 ? 0.888 23.136 -11.335 1.00 25.50 293 SER A O 1
ATOM 2237 N N . ARG A 1 294 ? -0.022 21.408 -12.416 1.00 23.56 294 ARG A N 1
ATOM 2238 C CA . ARG A 1 294 ? 0.392 21.848 -13.753 1.00 23.56 294 ARG A CA 1
ATOM 2239 C C . ARG A 1 294 ? -0.858 21.989 -14.606 1.00 23.56 294 ARG A C 1
ATOM 2241 O O . ARG A 1 294 ? -1.268 21.059 -15.291 1.00 23.56 294 ARG A O 1
ATOM 2248 N N . SER A 1 295 ? -1.458 23.169 -14.534 1.00 24.47 295 SER A N 1
ATOM 2249 C CA . SER A 1 295 ? -2.461 23.632 -15.483 1.00 24.47 295 SER A CA 1
ATOM 2250 C C . SER A 1 295 ? -1.858 23.653 -16.892 1.00 24.47 295 SER A C 1
ATOM 2252 O O . SER A 1 295 ? -0.792 24.219 -17.140 1.00 24.47 295 SER A O 1
ATOM 2254 N N . SER A 1 296 ? -2.536 22.985 -17.820 1.00 23.20 296 SER A N 1
ATOM 2255 C CA . SER A 1 296 ? -2.352 23.172 -19.258 1.00 23.20 296 SER A CA 1
ATOM 2256 C C . SER A 1 296 ? -3.450 24.109 -19.749 1.00 23.20 296 SER A C 1
ATOM 2258 O O . SER A 1 296 ? -4.602 23.901 -19.378 1.00 23.20 296 SER A O 1
ATOM 2260 N N . PRO A 1 297 ? -3.148 25.059 -20.641 1.00 26.56 297 PRO A N 1
ATOM 2261 C CA . PRO A 1 297 ? -4.131 25.523 -21.602 1.00 26.56 297 PRO A CA 1
ATOM 2262 C C . PRO A 1 297 ? -3.670 25.158 -23.014 1.00 26.56 297 PRO A C 1
ATOM 2264 O O . PRO A 1 297 ? -2.576 25.518 -23.451 1.00 26.56 297 PRO A O 1
ATOM 2267 N N . GLY A 1 298 ? -4.519 24.426 -23.728 1.00 21.20 298 GLY A N 1
ATOM 2268 C CA . GLY A 1 298 ? -4.448 24.296 -25.176 1.00 21.20 298 GLY A CA 1
ATOM 2269 C C . GLY A 1 298 ? -5.603 25.062 -25.809 1.00 21.20 298 GLY A C 1
ATOM 2270 O O . GLY A 1 298 ? -6.751 24.803 -25.459 1.00 21.20 298 GLY A O 1
ATOM 2271 N N . SER A 1 299 ? -5.300 25.975 -26.736 1.00 23.77 299 SER A N 1
ATOM 2272 C CA . SER A 1 299 ? -5.783 25.965 -28.134 1.00 23.77 299 SER A CA 1
ATOM 2273 C C . SER A 1 299 ? -5.454 27.289 -28.853 1.00 23.77 299 SER A C 1
ATOM 2275 O O . SER A 1 299 ? -5.608 28.369 -28.294 1.00 23.77 299 SER A O 1
ATOM 2277 N N . SER A 1 300 ? -4.932 27.156 -30.078 1.00 23.59 300 SER A N 1
ATOM 2278 C CA . SER A 1 300 ? -4.491 28.169 -31.071 1.00 23.59 300 SER A CA 1
ATOM 2279 C C . SER A 1 300 ? -5.686 28.862 -31.788 1.00 23.59 300 SER A C 1
ATOM 2281 O O . SER A 1 300 ? -6.805 28.619 -31.337 1.00 23.59 300 SER A O 1
ATOM 2283 N N . PRO A 1 301 ? -5.562 29.597 -32.935 1.00 38.47 301 PRO A N 1
ATOM 2284 C CA . PRO A 1 301 ? -4.396 30.065 -33.732 1.00 38.47 301 PRO A CA 1
ATOM 2285 C C . PRO A 1 301 ? -4.493 31.530 -34.267 1.00 38.47 301 PRO A C 1
ATOM 2287 O O . PRO A 1 301 ? -5.546 32.143 -34.166 1.00 38.47 301 PRO A O 1
ATOM 2290 N N . ALA A 1 302 ? -3.417 32.070 -34.878 1.00 22.91 302 ALA A N 1
ATOM 2291 C CA . ALA A 1 302 ? -3.432 32.812 -36.166 1.00 22.91 302 ALA A CA 1
ATOM 2292 C C . ALA A 1 302 ? -2.114 33.575 -36.467 1.00 22.91 302 ALA A C 1
ATOM 2294 O O . ALA A 1 302 ? -1.633 34.368 -35.668 1.00 22.91 302 ALA A O 1
ATOM 2295 N N . GLU A 1 303 ? -1.591 33.296 -37.664 1.00 22.25 303 GLU A N 1
ATOM 2296 C CA . GLU A 1 303 ? -0.931 34.170 -38.653 1.00 22.25 303 GLU A CA 1
ATOM 2297 C C . GLU A 1 303 ? 0.269 35.108 -38.372 1.00 22.25 303 GLU A C 1
ATOM 2299 O O . GLU A 1 303 ? 0.228 36.065 -37.608 1.00 22.25 303 GLU A O 1
ATOM 2304 N N . SER A 1 304 ? 1.237 34.936 -39.291 1.00 24.02 304 SER A N 1
ATOM 2305 C CA . SER A 1 304 ? 2.005 35.952 -40.040 1.00 24.02 304 SER A CA 1
ATOM 2306 C C . SER A 1 304 ? 3.454 36.265 -39.622 1.00 24.02 304 SER A C 1
ATOM 2308 O O . SER A 1 304 ? 3.772 36.531 -38.470 1.00 24.02 304 SER A O 1
ATOM 2310 N N . GLY A 1 305 ? 4.340 36.267 -40.633 1.00 24.06 305 GLY A N 1
ATOM 2311 C CA . GLY A 1 305 ? 5.558 37.091 -40.647 1.00 24.06 305 GLY A CA 1
ATOM 2312 C C . GLY A 1 305 ? 6.914 36.407 -40.411 1.00 24.06 305 GLY A C 1
ATOM 2313 O O . GLY A 1 305 ? 7.506 36.532 -39.348 1.00 24.06 305 GLY A O 1
ATOM 2314 N N . LYS A 1 306 ? 7.489 35.792 -41.454 1.00 22.30 306 LYS A N 1
ATOM 2315 C CA . LYS A 1 306 ? 8.949 35.880 -41.735 1.00 22.30 306 LYS A CA 1
ATOM 2316 C C . LYS A 1 306 ? 9.249 37.303 -42.283 1.00 22.30 306 LYS A C 1
ATOM 2318 O O . LYS A 1 306 ? 8.286 37.891 -42.775 1.00 22.30 306 LYS A O 1
ATOM 2323 N N . PRO A 1 307 ? 10.499 37.846 -42.321 1.00 31.62 307 PRO A N 1
ATOM 2324 C CA . PRO A 1 307 ? 11.754 37.116 -42.580 1.00 31.62 307 PRO A CA 1
ATOM 2325 C C . PRO A 1 307 ? 13.066 37.625 -41.912 1.00 31.62 307 PRO A C 1
ATOM 2327 O O . PRO A 1 307 ? 13.129 38.686 -41.310 1.00 31.62 307 PRO A O 1
ATOM 2330 N N . SER A 1 308 ? 14.124 36.817 -42.118 1.00 21.92 308 SER A N 1
ATOM 2331 C CA . SER A 1 308 ? 15.549 37.158 -42.366 1.00 21.92 308 SER A CA 1
ATOM 2332 C C . SER A 1 308 ? 16.332 38.063 -41.395 1.00 21.92 308 SER A C 1
ATOM 2334 O O . SER A 1 308 ? 16.005 39.226 -41.243 1.00 21.92 308 SER A O 1
ATOM 2336 N N . THR A 1 309 ? 17.495 37.609 -40.902 1.00 25.33 309 THR A N 1
ATOM 2337 C CA . THR A 1 309 ? 18.811 37.789 -41.566 1.00 25.33 309 THR A CA 1
ATOM 2338 C C . THR A 1 309 ? 19.960 37.166 -40.756 1.00 25.33 309 THR A C 1
ATOM 2340 O O . THR A 1 309 ? 19.978 37.185 -39.532 1.00 25.33 309 THR A O 1
ATOM 2343 N N . SER A 1 310 ? 20.910 36.624 -41.516 1.00 21.95 310 SER A N 1
ATOM 2344 C CA . SER A 1 310 ? 22.320 36.308 -41.247 1.00 21.95 310 SER A CA 1
ATOM 2345 C C . SER A 1 310 ? 23.056 37.096 -40.151 1.00 21.95 310 SER A C 1
ATOM 2347 O O . SER A 1 310 ? 22.956 38.317 -40.119 1.00 21.95 310 SER A O 1
ATOM 2349 N N . SER A 1 311 ? 23.987 36.441 -39.443 1.00 24.45 311 SER A N 1
ATOM 2350 C CA . SER A 1 311 ? 25.408 36.828 -39.519 1.00 24.45 311 SER A CA 1
ATOM 2351 C C . SER A 1 311 ? 26.348 35.787 -38.895 1.00 24.45 311 SER A C 1
ATOM 2353 O O . SER A 1 311 ? 26.150 35.278 -37.795 1.00 24.45 311 SER A O 1
ATOM 2355 N N . THR A 1 312 ? 27.379 35.503 -39.675 1.00 23.78 312 THR A N 1
ATOM 2356 C CA . THR A 1 312 ? 28.584 34.697 -39.484 1.00 23.78 312 THR A CA 1
ATOM 2357 C C . THR A 1 312 ? 29.538 35.292 -38.434 1.00 23.78 312 THR A C 1
ATOM 2359 O O . THR A 1 312 ? 29.518 36.501 -38.222 1.00 23.78 312 THR A O 1
ATOM 2362 N N . ARG A 1 313 ? 30.449 34.454 -37.890 1.00 23.77 313 ARG A N 1
ATOM 2363 C CA . ARG A 1 313 ? 31.900 34.696 -37.602 1.00 23.77 313 ARG A CA 1
ATOM 2364 C C . ARG A 1 313 ? 32.303 34.085 -36.244 1.00 23.77 313 ARG A C 1
ATOM 2366 O O . ARG A 1 313 ? 31.860 34.536 -35.204 1.00 23.77 313 ARG A O 1
ATOM 2373 N N . SER A 1 314 ? 32.950 32.919 -36.190 1.00 22.31 314 SER A N 1
ATOM 2374 C CA . SER A 1 314 ? 34.348 32.569 -36.521 1.00 22.31 314 SER A CA 1
ATOM 2375 C C . SER A 1 314 ? 35.385 32.911 -35.432 1.00 22.31 314 SER A C 1
ATOM 2377 O O . SER A 1 314 ? 35.686 34.074 -35.186 1.00 22.31 314 SER A O 1
ATOM 2379 N N . SER A 1 315 ? 36.015 31.832 -34.935 1.00 23.67 315 SER A N 1
ATOM 2380 C CA . SER A 1 315 ? 37.459 31.625 -34.671 1.00 23.67 315 SER A CA 1
ATOM 2381 C C . SER A 1 315 ? 38.207 32.379 -33.556 1.00 23.67 315 SER A C 1
ATOM 2383 O O . SER A 1 315 ? 38.436 33.577 -33.680 1.00 23.67 315 SER A O 1
ATOM 2385 N N . ARG A 1 316 ? 38.784 31.615 -32.604 1.00 24.41 316 ARG A N 1
ATOM 2386 C CA . ARG A 1 316 ? 40.245 31.465 -32.304 1.00 24.41 316 ARG A CA 1
ATOM 2387 C C . ARG A 1 316 ? 40.432 30.687 -30.983 1.00 24.41 316 ARG A C 1
ATOM 2389 O O . ARG A 1 316 ? 39.867 31.085 -29.978 1.00 24.41 316 ARG A O 1
ATOM 2396 N N . THR A 1 317 ? 40.946 29.452 -30.947 1.00 25.14 317 THR A N 1
ATOM 2397 C CA . THR A 1 317 ? 42.358 28.971 -30.921 1.00 25.14 317 THR A CA 1
ATOM 2398 C C . THR A 1 317 ? 43.305 29.555 -29.860 1.00 25.14 317 THR A C 1
ATOM 2400 O O . THR A 1 317 ? 43.668 30.721 -29.928 1.00 25.14 317 THR A O 1
ATOM 2403 N N . SER A 1 318 ? 43.784 28.667 -28.967 1.00 26.06 318 SER A N 1
ATOM 2404 C CA . SER A 1 318 ? 45.122 28.577 -28.318 1.00 26.06 318 SER A CA 1
ATOM 2405 C C . SER A 1 318 ? 44.976 27.585 -27.139 1.00 26.06 318 SER A C 1
ATOM 2407 O O . SER A 1 318 ? 44.226 27.874 -26.219 1.00 26.06 318 SER A O 1
ATOM 2409 N N . ARG A 1 319 ? 45.350 26.296 -27.154 1.00 24.05 319 ARG A N 1
ATOM 2410 C CA . ARG A 1 319 ? 46.614 25.546 -27.341 1.00 24.05 319 ARG A CA 1
ATOM 2411 C C . ARG A 1 319 ? 47.739 25.846 -26.326 1.00 24.05 319 ARG A C 1
ATOM 2413 O O . ARG A 1 319 ? 48.329 26.914 -26.368 1.00 24.05 319 ARG A O 1
ATOM 2420 N N . ARG A 1 320 ? 48.130 24.760 -25.621 1.00 25.20 320 ARG A N 1
ATOM 2421 C CA . ARG A 1 320 ? 49.487 24.313 -25.185 1.00 25.20 320 ARG A CA 1
ATOM 2422 C C . ARG A 1 320 ? 49.658 24.279 -23.644 1.00 25.20 320 ARG A C 1
ATOM 2424 O O . ARG A 1 320 ? 49.647 25.322 -23.018 1.00 25.20 320 ARG A O 1
ATOM 2431 N N . SER A 1 321 ? 49.619 23.091 -23.004 1.00 25.50 321 SER A N 1
ATOM 2432 C CA . SER A 1 321 ? 50.741 22.135 -22.730 1.00 25.50 321 SER A CA 1
ATOM 2433 C C . SER A 1 321 ? 51.286 22.374 -21.309 1.00 25.50 321 SER A C 1
ATOM 2435 O O . SER A 1 321 ? 51.389 23.524 -20.928 1.00 25.50 321 SER A O 1
ATOM 2437 N N . SER A 1 322 ? 51.703 21.443 -20.447 1.00 25.47 322 SER A N 1
ATOM 2438 C CA . SER A 1 322 ? 51.922 19.984 -20.434 1.00 25.47 322 SER A CA 1
ATOM 2439 C C . SER A 1 322 ? 52.525 19.623 -19.059 1.00 25.47 322 SER A C 1
ATOM 2441 O O . SER A 1 322 ? 53.176 20.487 -18.481 1.00 25.47 322 SER A O 1
ATOM 2443 N N . ARG A 1 323 ? 52.460 18.332 -18.682 1.00 26.78 323 ARG A N 1
ATOM 2444 C CA . ARG A 1 323 ? 53.350 17.555 -17.771 1.00 26.78 323 ARG A CA 1
ATOM 2445 C C . ARG A 1 323 ? 52.760 17.083 -16.429 1.00 26.78 323 ARG A C 1
ATOM 2447 O O . ARG A 1 323 ? 52.794 17.775 -15.424 1.00 26.78 323 ARG A O 1
ATOM 2454 N N . THR A 1 324 ? 52.329 15.824 -16.439 1.00 30.47 324 THR A N 1
ATOM 2455 C CA . THR A 1 324 ? 52.596 14.768 -15.431 1.00 30.47 324 THR A CA 1
ATOM 2456 C C . THR A 1 324 ? 54.063 14.260 -15.580 1.00 30.47 324 THR A C 1
ATOM 2458 O O . THR A 1 324 ? 54.681 14.690 -16.563 1.00 30.47 324 THR A O 1
ATOM 2461 N N . PRO A 1 325 ? 54.663 13.370 -14.730 1.00 41.97 325 PRO A N 1
ATOM 2462 C CA . PRO A 1 325 ? 54.022 12.323 -13.903 1.00 41.97 325 PRO A CA 1
ATOM 2463 C C . PRO A 1 325 ? 54.688 11.897 -12.550 1.00 41.97 325 PRO A C 1
ATOM 2465 O O . PRO A 1 325 ? 55.799 12.284 -12.218 1.00 41.97 325 PRO A O 1
ATOM 2468 N N . TYR A 1 326 ? 53.984 10.969 -11.877 1.00 24.98 326 TYR A N 1
ATOM 2469 C CA . TYR A 1 326 ? 54.452 9.781 -11.122 1.00 24.98 326 TYR A CA 1
ATOM 2470 C C . TYR A 1 326 ? 54.809 9.827 -9.609 1.00 24.98 326 TYR A C 1
ATOM 2472 O O . TYR A 1 326 ? 55.639 10.593 -9.140 1.00 24.98 326 TYR A O 1
ATOM 2480 N N . THR A 1 327 ? 54.145 8.904 -8.898 1.00 33.59 327 THR A N 1
ATOM 2481 C CA . THR A 1 327 ? 54.178 8.399 -7.497 1.00 33.59 327 THR A CA 1
ATOM 2482 C C . THR A 1 327 ? 55.432 7.529 -7.200 1.00 33.59 327 THR A C 1
ATOM 2484 O O . THR A 1 327 ? 56.102 7.202 -8.181 1.00 33.59 327 THR A O 1
ATOM 2487 N N . PRO A 1 328 ? 55.786 7.079 -5.951 1.00 43.88 328 PRO A N 1
ATOM 2488 C CA . PRO A 1 328 ? 54.932 6.303 -5.013 1.00 43.88 328 PRO A CA 1
ATOM 2489 C C . PRO A 1 328 ? 55.173 6.434 -3.469 1.00 43.88 328 PRO A C 1
ATOM 2491 O O . PRO A 1 328 ? 56.125 7.038 -2.996 1.00 43.88 328 PRO A O 1
ATOM 2494 N N . THR A 1 329 ? 54.245 5.818 -2.715 1.00 31.92 329 THR A N 1
ATOM 2495 C CA . THR A 1 329 ? 54.155 5.401 -1.274 1.00 31.92 329 THR A CA 1
ATOM 2496 C C . THR A 1 329 ? 55.422 4.739 -0.665 1.00 31.92 329 THR A C 1
ATOM 2498 O O . THR A 1 329 ? 56.225 4.308 -1.492 1.00 31.92 329 THR A O 1
ATOM 2501 N N . PRO A 1 330 ? 55.603 4.495 0.683 1.00 46.66 330 PRO A N 1
ATOM 2502 C CA . PRO A 1 330 ? 54.596 3.950 1.645 1.00 46.66 330 PRO A CA 1
ATOM 2503 C C . PRO A 1 330 ? 54.728 4.170 3.202 1.00 46.66 330 PRO A C 1
ATOM 2505 O O . PRO A 1 330 ? 55.759 4.587 3.707 1.00 46.66 330 PRO A O 1
ATOM 2508 N N . ARG A 1 331 ? 53.681 3.695 3.925 1.00 29.17 331 ARG A N 1
ATOM 2509 C CA . ARG A 1 331 ? 53.606 3.006 5.260 1.00 29.17 331 ARG A CA 1
ATOM 2510 C C . ARG A 1 331 ? 53.788 3.723 6.628 1.00 29.17 331 ARG A C 1
ATOM 2512 O O . ARG A 1 331 ? 54.815 4.328 6.887 1.00 29.17 331 ARG A O 1
ATOM 2519 N N . GLY A 1 332 ? 52.867 3.353 7.545 1.00 29.91 332 GLY A N 1
ATOM 2520 C CA . GLY A 1 332 ? 53.004 3.242 9.021 1.00 29.91 332 GLY A CA 1
ATOM 2521 C C . GLY A 1 332 ? 52.584 4.501 9.789 1.00 29.91 332 GLY A C 1
ATOM 2522 O O . GLY A 1 332 ? 53.039 5.574 9.424 1.00 29.91 332 GLY A O 1
ATOM 2523 N N . ILE A 1 333 ? 51.735 4.496 10.823 1.00 34.72 333 ILE A N 1
ATOM 2524 C CA . ILE A 1 333 ? 51.200 3.493 11.770 1.00 34.72 333 ILE A CA 1
ATOM 2525 C C . ILE A 1 333 ? 49.708 3.788 11.972 1.00 34.72 333 ILE A C 1
ATOM 2527 O O . ILE A 1 333 ? 49.351 4.987 11.912 1.00 34.72 333 ILE A O 1
#

Foldseek 3Di:
DDDDDPVLFDPVLVVVQADPVDGPDGDVVSVVVRVVVSVVVCLVVLVDADDPDDSSHNCVVVDDPVVVVVVCQVVVCVVVVHDSDPVRNVVVVVVVVVVVVVVCVVCVVVDPQWDQDPVPRDIDGDDDDDPDQDPVNVVVVVVCCVVPPDDDPLVVLLVLCVVLVLLVLFDFPVPDHHPDDPSSSLSSLLCCCVVVVVALVNSCVVVPNPDHSVSSVCSCVGGDDPVSVVVSVVSSVVVVCPDPVVVVVHPPPDDPDQPPQDPDPDPDPPDDRDRPDPDDDDDDPDDDDDDDDDDDDDDDDDDDDDDDDDDDDDDDDDDDYDDDDDDDDDDDD

pLDDT: mean 70.56, std 23.37, range [21.2, 95.0]

Sequence (333 aa):
MVRLDLSFVPKMWLKTVYSREQPGMLVRRHFEAMVFACLVEELRCGDVAVIGAEDYGDWTRMLLPWEQCEPKLAGFCDQAGFPATASEFTVRLRERLTTIAETVDAGYPDNKDLTIDPVTGVPSLAVRRAGERTASAEKLEEALSERLPARSVLEHLARAAHWTHWWKRPGPRSGSEPKLKEPLPRYVTTAFVYGSGLGPAQAVRHMRGSVAAHELGAIAKRHFTIPVLNRSGADVVNAHAGLDLTAAWGDGSVAAVDGTMMDTVIDNLLAEPRSSTAATAGSPTTSSPTPTSRSSPGSSPAESGKPSTSSTRSSRTSRRSSRTPYTPTPRGI

Mean predicted aligned error: 19.16 Å

Radius of gyration: 31.82 Å; Cα contacts (8 Å, |Δi|>4): 170; chains: 1; bounding box: 94×80×79 Å

Secondary structure (DSSP, 8-state):
------TTS-HHHHHHHB-SSSTT-B-HHHHHHHHHHHHHHHHHHTSS--TT-STTS-GGGGSPPHHHHHHHHHHHHHHHT--SSHHHHHHHHHHHHHHHHHHHHHHGGG-SSEEE-TTT--EEE---PPPPPPHHHHHHHHHHHHHS----HHHHHHHHHHHH-GGGS---TT-PPP--SSHHHHHHHHHHHHHTS-HHHHHHHHTTTTS-HHHHHHHHHHH--HHHHHHHHHHHHHHHHTSHHHHHH-SSS----TT-----SS--TT-----S----S------PPP-------------------------------------------

Solvent-accessible surface area (backbone atoms only — not comparable to full-atom values): 21757 Å² total; per-residue (Å²): 133,89,83,79,86,62,86,90,56,58,76,73,54,58,72,62,21,44,37,91,89,43,86,92,41,71,37,63,72,48,43,53,53,49,53,53,53,52,51,54,50,34,38,71,74,60,82,39,55,42,90,89,41,82,95,40,26,61,63,74,75,76,48,77,56,62,86,69,43,61,81,45,43,57,61,50,18,60,76,72,72,44,56,84,43,72,67,56,38,52,50,53,49,48,51,53,52,48,53,50,49,53,52,50,59,70,47,42,87,76,41,80,49,57,47,61,40,91,87,78,68,51,77,42,71,53,82,82,71,77,72,85,80,49,76,67,54,53,55,49,49,52,58,44,50,76,74,50,72,93,68,55,72,67,54,53,47,45,48,51,33,65,77,48,46,35,65,72,65,54,33,41,85,84,74,52,82,64,94,52,79,69,53,61,68,54,48,43,50,37,50,51,31,62,71,67,68,57,36,47,70,56,45,32,74,73,43,84,75,80,56,57,40,69,55,41,51,48,45,46,71,49,25,55,44,73,76,44,48,54,52,33,48,47,36,49,51,55,56,49,66,71,34,70,68,48,59,74,75,43,91,71,87,74,79,93,60,94,82,66,75,76,80,62,97,59,96,41,100,85,60,71,90,71,67,98,60,93,74,77,88,77,85,85,84,86,78,81,84,78,85,80,85,77,86,79,88,87,83,87,88,85,88,86,81,84,83,88,82,87,84,88,85,85,90,84,92,85,90,83,88,87,82,84,88,87,85,86,88,88,86,89,132

Nearest PDB structures (foldseek):
  7qd6-assembly1_A  TM=5.478E-01  e=8.418E-05  Bacillus thuringiensis
  5kbe-assembly1_A  TM=2.179E-01  e=2.749E+00  Acinetobacter calcoaceticus
  5kbh-assembly1_B  TM=2.002E-01  e=3.830E+00  Acinetobacter calcoaceticus
  5kbe-assembly1_B  TM=1.993E-01  e=5.337E+00  Acinetobacter calcoaceticus
  7buu-assembly1_B  TM=1.871E-01  e=5.641E+00  Eucommia ulmoides